Protein AF-D4D9J5-F1 (afdb_monomer_lite)

Foldseek 3Di:
DDDDDDDDDDDDDDDDDDDDDDDDDDDDPDDDDDDPPDVVVVVLADDWDWLVLLLVVLLVLLVLLLVVPVQQQKWKAWAPLSLLVVQFVVSTTDSPVVNHDQPATEMEIADPDQVVSQVSCCVVPVVQWDDDPNWIWGCGPVSYTHTYGYDHCLPAPDHAPLGGRSNPDDSVDGSHRDLLRNLLSLLLLLVPDDPPPPCNAVSLASNVSSLVRVVVVHARADDPRSLVSCVVRVVRSQVNHPDHPVVVCVSCVVVNPDDHD

Organism: Trichophyton verrucosum (strain HKI 0517) (NCBI:txid663202)

pLDDT: mean 81.01, std 22.76, range [27.88, 98.56]

Sequence (261 aa):
MPVSPAPATAHAEKGIKGKTSDFSLPLLFSFLSSLTYQPEKAAKMITTPTFAEMEDTARAVILCLKKCPDLAHTKVAIIGGAAICRYVAERQPTDDPELTEEQDVDFMITIPNAEVAHRRLLQAFDTMFTEYEGCLYYSHPGGKQIKVDFSTNCRLPYMPMAATIVRDVDINCLPYIGPTDLLVLSIRLCGQRNSEYSHIDRDSADAVALAETIVKEGPVVLSPIQRQVIREELAEVVHWGPKDETWWRGVLAAALSSKDK

Secondary structure (DSSP, 8-state):
--------------------------------------HHHHHTT-----HHHHHHHHHHHHHHHHT-TTTTTSEEEEEHHHHHHHH-GGG-----TTT-----EEEEE-SS-HHHHHHHHHHH-TTTEEEETTEEEEE-TTS-EEEEEEEEGGG-SS--TT-EEGGG--TTS--BPPHHHHHHHHHHHHHS--TT-TTHHHHHHHHHHHHHHHHHHS-----HHHHHHHHHHHHHHHHHSSS-HHHHHHHTHHHHHS---

Radius of gyration: 27.82 Å; chains: 1; bounding box: 51×88×59 Å

Structure (mmCIF, N/CA/C/O backbone):
data_AF-D4D9J5-F1
#
_entry.id   AF-D4D9J5-F1
#
loop_
_atom_site.group_PDB
_atom_site.id
_atom_site.type_symbol
_atom_site.label_atom_id
_atom_site.label_alt_id
_atom_site.label_comp_id
_atom_site.label_asym_id
_atom_site.label_entity_id
_atom_site.label_seq_id
_atom_site.pdbx_PDB_ins_code
_atom_site.Cartn_x
_atom_site.Cartn_y
_atom_site.Cartn_z
_atom_site.occupancy
_atom_site.B_iso_or_equiv
_atom_site.auth_seq_id
_atom_site.auth_comp_id
_atom_site.auth_asym_id
_atom_site.auth_atom_id
_atom_site.pdbx_PDB_model_num
ATOM 1 N N . MET A 1 1 ? 29.960 57.341 -32.406 1.00 37.47 1 MET A N 1
ATOM 2 C CA . MET A 1 1 ? 29.765 58.711 -31.875 1.00 37.47 1 MET A CA 1
ATOM 3 C C . MET A 1 1 ? 28.390 59.202 -32.333 1.00 37.47 1 MET A C 1
ATOM 5 O O . MET A 1 1 ? 28.089 58.874 -33.474 1.00 37.47 1 MET A O 1
ATOM 9 N N . PRO A 1 2 ? 27.592 59.973 -31.558 1.00 46.66 2 PRO A N 1
ATOM 10 C CA . PRO A 1 2 ? 27.912 60.583 -30.260 1.00 46.66 2 PRO A CA 1
ATOM 11 C C . PRO A 1 2 ? 26.763 60.598 -29.188 1.00 46.66 2 PRO A C 1
ATOM 13 O O . PRO A 1 2 ? 25.607 60.333 -29.482 1.00 46.66 2 PRO A O 1
ATOM 16 N N . VAL A 1 3 ? 27.188 60.910 -27.951 1.00 36.50 3 VAL A N 1
ATOM 17 C CA . VAL A 1 3 ? 26.579 61.532 -26.734 1.00 36.50 3 VAL A CA 1
ATOM 18 C C . VAL A 1 3 ? 25.205 61.159 -26.121 1.00 36.50 3 VAL A C 1
ATOM 20 O O . VAL A 1 3 ? 24.151 61.278 -26.730 1.00 36.50 3 VAL A O 1
ATOM 23 N N . SER A 1 4 ? 25.291 60.886 -24.808 1.00 37.75 4 SER A N 1
ATOM 24 C CA . SER A 1 4 ? 24.301 61.019 -23.709 1.00 37.75 4 SER A CA 1
ATOM 25 C C . SER A 1 4 ? 23.781 62.472 -23.541 1.00 37.75 4 SER A C 1
ATOM 27 O O . SER A 1 4 ? 24.444 63.369 -24.073 1.00 37.75 4 SER A O 1
ATOM 29 N N . PRO A 1 5 ? 22.686 62.772 -22.789 1.00 45.50 5 PRO A N 1
ATOM 30 C CA . PRO A 1 5 ? 22.746 62.774 -21.309 1.00 45.50 5 PRO A CA 1
ATOM 31 C C . PRO A 1 5 ? 21.427 62.484 -20.526 1.00 45.50 5 PRO A C 1
ATOM 33 O O . PRO A 1 5 ? 20.319 62.590 -21.042 1.00 45.50 5 PRO A O 1
ATOM 36 N N . ALA A 1 6 ? 21.577 62.190 -19.225 1.00 34.81 6 ALA A N 1
ATOM 37 C CA . ALA A 1 6 ? 20.607 62.411 -18.124 1.00 34.81 6 ALA A CA 1
ATOM 38 C C . ALA A 1 6 ? 21.079 63.648 -17.294 1.00 34.81 6 ALA A C 1
ATOM 40 O O . ALA A 1 6 ? 22.125 64.185 -17.672 1.00 34.81 6 ALA A O 1
ATOM 41 N N . PRO A 1 7 ? 20.488 64.100 -16.153 1.00 45.28 7 PRO A N 1
ATOM 42 C CA . PRO A 1 7 ? 19.317 63.643 -15.375 1.00 45.28 7 PRO A CA 1
ATOM 43 C C . PRO A 1 7 ? 18.401 64.809 -14.880 1.00 45.28 7 PRO A C 1
ATOM 45 O O . PRO A 1 7 ? 18.610 65.966 -15.233 1.00 45.28 7 PRO A O 1
ATOM 48 N N . ALA A 1 8 ? 17.422 64.535 -14.003 1.00 33.09 8 ALA A N 1
ATOM 49 C CA . ALA A 1 8 ? 16.762 65.567 -13.188 1.00 33.09 8 ALA A CA 1
ATOM 50 C C . ALA A 1 8 ? 16.477 65.074 -11.754 1.00 33.09 8 ALA A C 1
ATOM 52 O O . ALA A 1 8 ? 15.888 64.013 -11.554 1.00 33.09 8 ALA A O 1
ATOM 53 N N . THR A 1 9 ? 16.885 65.875 -10.767 1.00 32.72 9 THR A N 1
ATOM 54 C CA . THR A 1 9 ? 16.590 65.745 -9.329 1.00 32.72 9 THR A CA 1
ATOM 55 C C . THR A 1 9 ? 16.143 67.089 -8.752 1.00 32.72 9 THR A C 1
ATOM 57 O O . THR A 1 9 ? 16.562 68.130 -9.251 1.00 32.72 9 THR A O 1
ATOM 60 N N . ALA A 1 10 ? 15.442 66.990 -7.613 1.00 33.31 10 ALA A N 1
ATOM 61 C CA . ALA A 1 10 ? 15.150 67.989 -6.573 1.00 33.31 10 ALA A CA 1
ATOM 62 C C . ALA A 1 10 ? 13.800 68.730 -6.664 1.00 33.31 10 ALA A C 1
ATOM 64 O O . ALA A 1 10 ? 13.515 69.415 -7.635 1.00 33.31 10 ALA A O 1
ATOM 65 N N . HIS A 1 11 ? 12.998 68.651 -5.592 1.00 30.25 11 HIS A N 1
ATOM 66 C CA . HIS A 1 11 ? 12.957 69.707 -4.570 1.00 30.25 11 HIS A CA 1
ATOM 67 C C . HIS A 1 11 ? 12.290 69.229 -3.262 1.00 30.25 11 HIS A C 1
ATOM 69 O O . HIS A 1 11 ? 11.423 68.360 -3.256 1.00 30.25 11 HIS A O 1
ATOM 75 N N . ALA A 1 12 ? 12.780 69.791 -2.157 1.00 31.91 12 ALA A N 1
ATOM 76 C CA . ALA A 1 12 ? 12.444 69.547 -0.756 1.00 31.91 12 ALA A CA 1
ATOM 77 C C . ALA A 1 12 ? 11.475 70.615 -0.209 1.00 31.91 12 ALA A C 1
ATOM 79 O O . ALA A 1 12 ? 11.405 71.684 -0.800 1.00 31.91 12 ALA A O 1
ATOM 80 N N . GLU A 1 13 ? 10.844 70.391 0.956 1.00 30.31 13 GLU A N 1
ATOM 81 C CA . GLU A 1 13 ? 11.063 71.222 2.163 1.00 30.31 13 GLU A CA 1
ATOM 82 C C . GLU A 1 13 ? 10.281 70.765 3.415 1.00 30.31 13 GLU A C 1
ATOM 84 O O . GLU A 1 13 ? 9.308 70.021 3.356 1.00 30.31 13 GLU A O 1
ATOM 89 N N . LYS A 1 14 ? 10.818 71.188 4.566 1.00 33.34 14 LYS A N 1
ATOM 90 C CA . LYS A 1 14 ? 10.562 70.792 5.962 1.00 33.34 14 LYS A CA 1
ATOM 91 C C . LYS A 1 14 ? 9.424 71.581 6.633 1.00 33.34 14 LYS A C 1
ATOM 93 O O . LYS A 1 14 ? 9.192 72.734 6.295 1.00 33.34 14 LYS A O 1
ATOM 98 N N . GLY A 1 15 ? 8.905 71.054 7.753 1.00 27.88 15 GLY A N 1
ATOM 99 C CA . GLY A 1 15 ? 8.319 71.878 8.825 1.00 27.88 15 GLY A CA 1
ATOM 100 C C . GLY A 1 15 ? 7.703 71.089 9.991 1.00 27.88 15 GLY A C 1
ATOM 101 O O . GLY A 1 15 ? 6.647 70.495 9.838 1.00 27.88 15 GLY A O 1
ATOM 102 N N . ILE A 1 16 ? 8.346 71.112 11.167 1.00 35.72 16 ILE A N 1
ATOM 103 C CA . ILE A 1 16 ? 7.886 70.531 12.450 1.00 35.72 16 ILE A CA 1
ATOM 104 C C . ILE A 1 16 ? 7.406 71.654 13.389 1.00 35.72 16 ILE A C 1
ATOM 106 O O . ILE A 1 16 ? 8.100 72.664 13.492 1.00 35.72 16 ILE A O 1
ATOM 110 N N . LYS A 1 17 ? 6.291 71.434 14.114 1.00 30.80 17 LYS A N 1
ATOM 111 C CA . LYS A 1 17 ? 5.843 71.983 15.436 1.00 30.80 17 LYS A CA 1
ATOM 112 C C . LYS A 1 17 ? 4.381 71.504 15.629 1.00 30.80 17 LYS A C 1
ATOM 114 O O . LYS A 1 17 ? 3.647 71.556 14.660 1.00 30.80 17 LYS A O 1
ATOM 119 N N . GLY A 1 18 ? 3.809 71.045 16.745 1.00 29.55 18 GLY A N 1
ATOM 120 C CA . GLY A 1 18 ? 4.165 70.831 18.148 1.00 29.55 18 GLY A CA 1
ATOM 121 C C . GLY A 1 18 ? 2.853 70.757 18.980 1.00 29.55 18 GLY A C 1
ATOM 122 O O . GLY A 1 18 ? 2.002 71.613 18.800 1.00 29.55 18 GLY A O 1
ATOM 123 N N . LYS A 1 19 ? 2.749 69.772 19.896 1.00 30.20 19 LYS A N 1
ATOM 124 C CA . LYS A 1 19 ? 1.921 69.670 21.137 1.00 30.20 19 LYS A CA 1
ATOM 125 C C . LYS A 1 19 ? 0.364 69.573 21.140 1.00 30.20 19 LYS A C 1
ATOM 127 O O . LYS A 1 19 ? -0.341 70.538 20.896 1.00 30.20 19 LYS A O 1
ATOM 132 N N . THR A 1 20 ? -0.083 68.406 21.646 1.00 33.59 20 THR A N 1
ATOM 133 C CA . THR A 1 20 ? -1.101 68.093 22.695 1.00 33.59 20 THR A CA 1
ATOM 134 C C . THR A 1 20 ? -2.545 68.615 22.611 1.00 33.59 20 THR A C 1
ATOM 136 O O . THR A 1 20 ? -2.784 69.798 22.831 1.00 33.59 20 THR A O 1
ATOM 139 N N . SER A 1 21 ? -3.521 67.699 22.530 1.00 29.70 21 SER A N 1
ATOM 140 C CA . SER A 1 21 ? -4.601 67.511 23.532 1.00 29.70 21 SER A CA 1
ATOM 141 C C . SER A 1 21 ? -5.539 66.347 23.163 1.00 29.70 21 SER A C 1
ATOM 143 O O . SER A 1 21 ? -5.639 65.951 22.006 1.00 29.70 21 SER A O 1
ATOM 145 N N . ASP A 1 22 ? -6.131 65.793 24.218 1.00 30.34 22 ASP A N 1
ATOM 146 C CA . ASP A 1 22 ? -7.071 64.680 24.380 1.00 30.34 22 ASP A CA 1
ATOM 147 C C . ASP A 1 22 ? -8.007 64.294 23.225 1.00 30.34 22 ASP A C 1
ATOM 149 O O . ASP A 1 22 ? -8.749 65.123 22.711 1.00 30.34 22 ASP A O 1
ATOM 153 N N . PHE A 1 23 ? -8.122 62.980 22.992 1.00 32.47 23 PHE A N 1
ATOM 154 C CA . PHE A 1 23 ? -9.406 62.336 22.699 1.00 32.47 23 PHE A CA 1
ATOM 155 C C . PHE A 1 23 ? -9.470 60.959 23.379 1.00 32.47 23 PHE A C 1
ATOM 157 O O . PHE A 1 23 ? -8.665 60.067 23.122 1.00 32.47 23 PHE A O 1
ATOM 164 N N . SER A 1 24 ? -10.435 60.834 24.286 1.00 30.31 24 SER A N 1
ATOM 165 C CA . SER A 1 24 ? -10.844 59.616 24.985 1.00 30.31 24 SER A CA 1
ATOM 166 C C . SER A 1 24 ? -11.938 58.892 24.193 1.00 30.31 24 SER A C 1
ATOM 168 O O . SER A 1 24 ? -12.731 59.572 23.541 1.00 30.31 24 SER A O 1
ATOM 170 N N . LEU A 1 25 ? -11.969 57.551 24.305 1.00 30.70 25 LEU A N 1
ATOM 171 C CA . LEU A 1 25 ? -13.097 56.584 24.241 1.00 30.70 25 LEU A CA 1
ATOM 172 C C . LEU A 1 25 ? -12.650 55.257 23.563 1.00 30.70 25 LEU A C 1
ATOM 174 O O . LEU A 1 25 ? -11.813 55.291 22.667 1.00 30.70 25 LEU A O 1
ATOM 178 N N . PRO A 1 26 ? -13.247 54.087 23.877 1.00 38.00 26 PRO A N 1
ATOM 179 C CA . PRO A 1 26 ? -13.243 53.391 25.165 1.00 38.00 26 PRO A CA 1
ATOM 180 C C . PRO A 1 26 ? -12.829 51.899 25.027 1.00 38.00 26 PRO A C 1
ATOM 182 O O . PRO A 1 26 ? -12.624 51.370 23.938 1.00 38.00 26 PRO A O 1
ATOM 185 N N . LEU A 1 27 ? -12.728 51.219 26.174 1.00 38.09 27 LEU A N 1
ATOM 186 C CA . LEU A 1 27 ? -12.490 49.781 26.334 1.00 38.09 27 LEU A CA 1
ATOM 187 C C . LEU A 1 27 ? -13.337 48.878 25.414 1.00 38.09 27 LEU A C 1
ATOM 189 O O . LEU A 1 27 ? -14.563 48.898 25.473 1.00 38.09 27 LEU A O 1
ATOM 193 N N . LEU A 1 28 ? -12.657 47.961 24.723 1.00 32.75 28 LEU A N 1
ATOM 194 C CA . LEU A 1 28 ? -13.175 46.659 24.289 1.00 32.75 28 LEU A CA 1
ATOM 195 C C . LEU A 1 28 ? -12.076 45.609 24.528 1.00 32.75 28 LEU A C 1
ATOM 197 O O . LEU A 1 28 ? -11.459 45.080 23.613 1.00 32.75 28 LEU A O 1
ATOM 201 N N . PHE A 1 29 ? -11.785 45.358 25.806 1.00 34.25 29 PHE A N 1
ATOM 202 C CA . PHE A 1 29 ? -11.001 44.208 26.257 1.00 34.25 29 PHE A CA 1
ATOM 203 C C . PHE A 1 29 ? -11.977 43.213 26.884 1.00 34.25 29 PHE A C 1
ATOM 205 O O . PHE A 1 29 ? -12.351 43.358 28.043 1.00 34.25 29 PHE A O 1
ATOM 212 N N . SER A 1 30 ? -12.442 42.239 26.104 1.00 36.75 30 SER A N 1
ATOM 213 C CA . SER A 1 30 ? -13.097 41.030 26.612 1.00 36.75 30 SER A CA 1
ATOM 214 C C . SER A 1 30 ? -13.245 40.019 25.476 1.00 36.75 30 SER A C 1
ATOM 216 O O . SER A 1 30 ? -13.755 40.375 24.421 1.00 36.75 30 SER A O 1
ATOM 218 N N . PHE A 1 31 ? -12.863 38.767 25.746 1.00 32.91 31 PHE A N 1
ATOM 219 C CA . PHE A 1 31 ? -12.901 37.572 24.880 1.00 32.91 31 PHE A CA 1
ATOM 220 C C . PHE A 1 31 ? -11.709 37.310 23.950 1.00 32.91 31 PHE A C 1
ATOM 222 O O . PHE A 1 31 ? -11.864 37.100 22.756 1.00 32.91 31 PHE A O 1
ATOM 229 N N . LEU A 1 32 ? -10.524 37.159 24.542 1.00 35.53 32 LEU A N 1
ATOM 230 C CA . LEU A 1 32 ? -9.560 36.146 24.094 1.00 35.53 32 LEU A CA 1
ATOM 231 C C . LEU A 1 32 ? -9.015 35.422 25.332 1.00 35.53 32 LEU A C 1
ATOM 233 O O . LEU A 1 32 ? -7.916 35.691 25.806 1.00 35.53 32 LEU A O 1
ATOM 237 N N . SER A 1 33 ? -9.814 34.520 25.901 1.00 39.19 33 SER A N 1
ATOM 238 C CA . SER A 1 33 ? -9.296 33.463 26.767 1.00 39.19 33 SER A CA 1
ATOM 239 C C . SER A 1 33 ? -9.826 32.119 26.272 1.00 39.19 33 SER A C 1
ATOM 241 O O . SER A 1 33 ? -10.978 32.009 25.863 1.00 39.19 33 SER A O 1
ATOM 243 N N . SER A 1 34 ? -8.949 31.116 26.311 1.00 40.84 34 SER A N 1
ATOM 244 C CA . SER A 1 34 ? -9.156 29.721 25.902 1.00 40.84 34 SER A CA 1
ATOM 245 C C . SER A 1 34 ? -8.958 29.377 24.416 1.00 40.84 34 SER A C 1
ATOM 247 O O . SER A 1 34 ? -9.812 28.767 23.783 1.00 40.84 34 SER A O 1
ATOM 249 N N . LEU A 1 35 ? -7.749 29.613 23.912 1.00 42.94 35 LEU A N 1
ATOM 250 C CA . LEU A 1 35 ? -7.027 28.582 23.157 1.00 42.94 35 LEU A CA 1
ATOM 251 C C . LEU A 1 35 ? -5.575 28.617 23.630 1.00 42.94 35 LEU A C 1
ATOM 253 O O . LEU A 1 35 ? -4.694 29.204 23.009 1.00 42.94 35 LEU A O 1
ATOM 257 N N . THR A 1 36 ? -5.326 28.035 24.802 1.00 42.50 36 THR A N 1
ATOM 258 C CA . THR A 1 36 ? -3.964 27.647 25.162 1.00 42.50 36 THR A CA 1
ATOM 259 C C . THR A 1 36 ? -3.552 26.552 24.190 1.00 42.50 36 THR A C 1
ATOM 261 O O . THR A 1 36 ? -3.929 25.393 24.362 1.00 42.50 36 THR A O 1
ATOM 264 N N . TYR A 1 37 ? -2.817 26.937 23.150 1.00 46.62 37 TYR A N 1
ATOM 265 C CA . TYR A 1 37 ? -1.985 26.028 22.377 1.00 46.62 37 TYR A CA 1
ATOM 266 C C . TYR A 1 37 ? -1.138 25.230 23.376 1.00 46.62 37 TYR A C 1
ATOM 268 O O . TYR A 1 37 ? -0.321 25.805 24.096 1.00 46.62 37 TYR A O 1
ATOM 276 N N . GLN A 1 38 ? -1.426 23.933 23.510 1.00 36.84 38 GLN A N 1
ATOM 277 C CA . GLN A 1 38 ? -0.688 23.030 24.388 1.00 36.84 38 GLN A CA 1
ATOM 278 C C . GLN A 1 38 ? 0.358 22.292 23.548 1.00 36.84 38 GLN A C 1
ATOM 280 O O . GLN A 1 38 ? 0.022 21.273 22.936 1.00 36.84 38 GLN A O 1
ATOM 285 N N . PRO A 1 39 ? 1.617 22.766 23.512 1.00 40.72 39 PRO A N 1
ATOM 286 C CA . PRO A 1 39 ? 2.669 22.147 22.710 1.00 40.72 39 PRO A CA 1
ATOM 287 C C . PRO A 1 39 ? 2.927 20.688 23.106 1.00 40.72 39 PRO A C 1
ATOM 289 O O . PRO A 1 39 ? 3.377 19.910 22.281 1.00 40.72 39 PRO A O 1
ATOM 292 N N . GLU A 1 40 ? 2.573 20.273 24.325 1.00 42.44 40 GLU A N 1
ATOM 293 C CA . GLU A 1 40 ? 2.772 18.900 24.808 1.00 42.44 40 GLU A CA 1
ATOM 294 C C . GLU A 1 40 ? 1.785 17.879 24.215 1.00 42.44 40 GLU A C 1
ATOM 296 O O . GLU A 1 40 ? 2.129 16.708 24.061 1.00 42.44 40 GLU A O 1
ATOM 301 N N . LYS A 1 41 ? 0.572 18.306 23.824 1.00 37.69 41 LYS A N 1
ATOM 302 C CA . LYS A 1 41 ? -0.365 17.449 23.074 1.00 37.69 41 LYS A CA 1
ATOM 303 C C . LYS A 1 41 ? 0.023 17.345 21.600 1.00 37.69 41 LYS A C 1
ATOM 305 O O . LYS A 1 41 ? -0.114 16.273 21.027 1.00 37.69 41 LYS A O 1
ATOM 310 N N . ALA A 1 42 ? 0.554 18.424 21.023 1.00 38.28 42 ALA A N 1
ATOM 311 C CA . ALA A 1 42 ? 1.078 18.438 19.657 1.00 38.28 42 ALA A CA 1
ATOM 312 C C . ALA A 1 42 ? 2.403 17.658 19.531 1.00 38.28 42 ALA A C 1
ATOM 314 O O . ALA A 1 42 ? 2.605 16.938 18.562 1.00 38.28 42 ALA A O 1
ATOM 315 N N . ALA A 1 43 ? 3.272 17.708 20.546 1.00 40.72 43 ALA A N 1
ATOM 316 C CA . ALA A 1 43 ? 4.538 16.968 20.579 1.00 40.72 43 ALA A CA 1
ATOM 317 C C . ALA A 1 43 ? 4.355 15.444 20.691 1.00 40.72 43 ALA A C 1
ATOM 319 O O . ALA A 1 43 ? 5.255 14.690 20.335 1.00 40.72 43 ALA A O 1
ATOM 320 N N . LYS A 1 44 ? 3.183 14.974 21.136 1.00 43.91 44 LYS A N 1
ATOM 321 C CA . LYS A 1 44 ? 2.821 13.549 21.110 1.00 43.91 44 LYS A CA 1
ATOM 322 C C . LYS A 1 44 ? 2.397 13.044 19.723 1.00 43.91 44 LYS A C 1
ATOM 324 O O . LYS A 1 44 ? 2.166 11.848 19.584 1.00 43.91 44 LYS A O 1
ATOM 329 N N . MET A 1 45 ? 2.279 13.929 18.728 1.00 50.38 45 MET A N 1
ATOM 330 C CA . MET A 1 45 ? 1.779 13.605 17.384 1.00 50.38 45 MET A CA 1
ATOM 331 C C . MET A 1 45 ? 2.873 13.424 16.323 1.00 50.38 45 MET A C 1
ATOM 333 O O . MET A 1 45 ? 2.549 13.084 15.194 1.00 50.38 45 MET A O 1
ATOM 337 N N . ILE A 1 46 ? 4.153 13.638 16.648 1.00 56.44 46 ILE A N 1
ATOM 338 C CA . ILE A 1 46 ? 5.232 13.718 15.645 1.00 56.44 46 ILE A CA 1
ATOM 339 C C . ILE A 1 46 ? 6.374 12.775 16.024 1.00 56.44 46 ILE A C 1
ATOM 341 O O . ILE A 1 46 ? 7.499 13.184 16.288 1.00 56.44 46 ILE A O 1
ATOM 345 N N . THR A 1 47 ? 6.074 11.487 16.111 1.00 70.50 47 THR A N 1
ATOM 346 C CA . THR A 1 47 ? 7.117 10.472 15.957 1.00 70.50 47 THR A CA 1
ATOM 347 C C . THR A 1 47 ? 6.653 9.524 14.875 1.00 70.50 47 THR A C 1
ATOM 349 O O . THR A 1 47 ? 5.705 8.767 15.087 1.00 70.50 47 THR A O 1
ATOM 352 N N . THR A 1 48 ? 7.332 9.597 13.743 1.00 85.19 48 THR A N 1
ATOM 353 C CA . THR A 1 48 ? 7.405 8.615 12.664 1.00 85.19 48 THR A CA 1
ATOM 354 C C . THR A 1 48 ? 7.189 7.189 13.185 1.00 85.19 48 THR A C 1
ATOM 356 O O . THR A 1 48 ? 7.958 6.722 14.042 1.00 85.19 48 THR A O 1
ATOM 359 N N . PRO A 1 49 ? 6.117 6.481 12.792 1.00 90.94 49 PRO A N 1
ATOM 360 C CA . PRO A 1 49 ? 5.976 5.074 13.137 1.00 90.94 49 PRO A CA 1
ATOM 361 C C . PRO A 1 49 ? 7.068 4.244 12.460 1.00 90.94 49 PRO A C 1
ATOM 363 O O . PRO A 1 49 ? 7.385 4.418 11.294 1.00 90.94 49 PRO A O 1
ATOM 366 N N . THR A 1 50 ? 7.642 3.296 13.189 1.00 92.81 50 THR A N 1
ATOM 367 C CA . THR A 1 50 ? 8.514 2.282 12.590 1.00 92.81 50 THR A CA 1
ATOM 368 C C . THR A 1 50 ? 7.691 1.341 11.716 1.00 92.81 50 THR A C 1
ATOM 370 O O . THR A 1 50 ? 6.492 1.163 11.938 1.00 92.81 50 THR A O 1
ATOM 373 N N . PHE A 1 51 ? 8.340 0.650 10.775 1.00 93.94 51 PHE A N 1
ATOM 374 C CA . PHE A 1 51 ? 7.645 -0.333 9.944 1.00 93.94 51 PHE A CA 1
ATOM 375 C C . PHE A 1 51 ? 6.958 -1.423 10.786 1.00 93.94 51 PHE A C 1
ATOM 377 O O . PHE A 1 51 ? 5.824 -1.794 10.503 1.00 93.94 51 PHE A O 1
ATOM 384 N N . ALA A 1 52 ? 7.581 -1.864 11.883 1.00 95.31 52 ALA A N 1
ATOM 385 C CA . ALA A 1 52 ? 6.973 -2.824 12.805 1.00 95.31 52 ALA A CA 1
ATOM 386 C C . ALA A 1 52 ? 5.679 -2.291 13.452 1.00 95.31 52 ALA A C 1
ATOM 388 O O . ALA A 1 52 ? 4.693 -3.016 13.539 1.00 95.31 52 ALA A O 1
ATOM 389 N N . GLU A 1 53 ? 5.644 -1.015 13.851 1.00 95.94 53 GLU A N 1
ATOM 390 C CA . GLU A 1 53 ? 4.429 -0.385 14.391 1.00 95.94 53 GLU A CA 1
ATOM 391 C C . GLU A 1 53 ? 3.338 -0.227 13.319 1.00 95.94 53 GLU A C 1
ATOM 393 O O . GLU A 1 53 ? 2.148 -0.332 13.627 1.00 95.94 53 GLU A O 1
ATOM 398 N N . MET A 1 54 ? 3.720 -0.025 12.053 1.00 96.00 54 MET A N 1
ATOM 399 C CA . MET A 1 54 ? 2.785 -0.051 10.924 1.00 96.00 54 MET A CA 1
ATOM 400 C C . MET A 1 54 ? 2.223 -1.465 10.701 1.00 96.00 54 MET A C 1
ATOM 402 O O . MET A 1 54 ? 1.013 -1.610 10.528 1.00 96.00 54 MET A O 1
ATOM 406 N N . GLU A 1 55 ? 3.051 -2.517 10.758 1.00 96.94 55 GLU A N 1
ATOM 407 C CA . GLU A 1 55 ? 2.589 -3.913 10.651 1.00 96.94 55 GLU A CA 1
ATOM 408 C C . GLU A 1 55 ? 1.643 -4.290 11.801 1.00 96.94 55 GLU A C 1
ATOM 410 O O . GLU A 1 55 ? 0.600 -4.912 11.578 1.00 96.94 55 GLU A O 1
ATOM 415 N N . ASP A 1 56 ? 1.970 -3.892 13.032 1.00 97.56 56 ASP A N 1
ATOM 416 C CA . ASP A 1 56 ? 1.132 -4.130 14.209 1.00 97.56 56 ASP A CA 1
ATOM 417 C C . ASP A 1 56 ? -0.188 -3.356 14.140 1.00 97.56 56 ASP A C 1
ATOM 419 O O . ASP A 1 56 ? -1.252 -3.904 14.450 1.00 97.56 56 ASP A O 1
ATOM 423 N N . THR A 1 57 ? -0.155 -2.120 13.643 1.00 97.88 57 THR A N 1
ATOM 424 C CA . THR A 1 57 ? -1.364 -1.343 13.344 1.00 97.88 57 THR A CA 1
ATOM 425 C C . THR A 1 57 ? -2.210 -2.042 12.288 1.00 97.88 57 THR A C 1
ATOM 427 O O . THR A 1 57 ? -3.412 -2.234 12.486 1.00 97.88 57 THR A O 1
ATOM 430 N N . ALA A 1 58 ? -1.597 -2.508 11.197 1.00 98.31 58 ALA A N 1
ATOM 431 C CA . ALA A 1 58 ? -2.317 -3.187 10.131 1.00 98.31 58 ALA A CA 1
ATOM 432 C C . ALA A 1 58 ? -3.019 -4.459 10.637 1.00 98.31 58 ALA A C 1
ATOM 434 O O . ALA A 1 58 ? -4.189 -4.726 10.338 1.00 98.31 58 ALA A O 1
ATOM 435 N N . ARG A 1 59 ? -2.312 -5.213 11.483 1.00 98.56 59 ARG A N 1
ATOM 436 C CA . ARG A 1 59 ? -2.817 -6.389 12.193 1.00 98.56 59 ARG A CA 1
ATOM 437 C C . ARG A 1 59 ? -4.023 -6.044 13.068 1.00 98.56 59 ARG A C 1
ATOM 439 O O . ARG A 1 59 ? -5.050 -6.725 12.997 1.00 98.56 59 ARG A O 1
ATOM 446 N N . ALA A 1 60 ? -3.918 -4.991 13.876 1.00 98.31 60 ALA A N 1
ATOM 447 C CA . ALA A 1 60 ? -4.990 -4.548 14.760 1.00 98.31 60 ALA A CA 1
ATOM 448 C C . ALA A 1 60 ? -6.241 -4.122 13.976 1.00 98.31 60 ALA A C 1
ATOM 450 O O . ALA A 1 60 ? -7.349 -4.547 14.314 1.00 98.31 60 ALA A O 1
ATOM 451 N N . VAL A 1 61 ? -6.067 -3.363 12.891 1.00 98.31 61 VAL A N 1
ATOM 452 C CA . VAL A 1 61 ? -7.162 -2.937 12.008 1.00 98.31 61 VAL A CA 1
ATOM 453 C C . VAL A 1 61 ? -7.878 -4.145 11.409 1.00 98.31 61 VAL A C 1
ATOM 455 O O . VAL A 1 61 ? -9.097 -4.251 11.537 1.00 98.31 61 VAL A O 1
ATOM 458 N N . ILE A 1 62 ? -7.152 -5.111 10.835 1.00 98.50 62 ILE A N 1
ATOM 459 C CA . ILE A 1 62 ? -7.761 -6.323 10.260 1.00 98.50 62 ILE A CA 1
ATOM 460 C C . ILE A 1 62 ? -8.532 -7.116 11.325 1.00 98.50 62 ILE A C 1
ATOM 462 O O . ILE A 1 62 ? -9.646 -7.574 11.066 1.00 98.50 62 ILE A O 1
ATOM 466 N N . LEU A 1 63 ? -7.989 -7.260 12.538 1.00 98.19 63 LEU A N 1
ATOM 467 C CA . LEU A 1 63 ? -8.690 -7.922 13.645 1.00 98.19 63 LEU A CA 1
ATOM 468 C C . LEU A 1 63 ? -9.978 -7.193 14.054 1.00 98.19 63 LEU A C 1
ATOM 470 O O . LEU A 1 63 ? -10.954 -7.849 14.423 1.00 98.19 63 LEU A O 1
ATOM 474 N N . CYS A 1 64 ? -9.999 -5.863 13.981 1.00 98.12 64 CYS A N 1
ATOM 475 C CA . CYS A 1 64 ? -11.198 -5.064 14.227 1.00 98.12 64 CYS A CA 1
ATOM 476 C C . CYS A 1 64 ? -12.224 -5.239 13.101 1.00 98.12 64 CYS A C 1
ATOM 478 O O . CYS A 1 64 ? -13.382 -5.547 13.378 1.00 98.12 64 CYS A O 1
ATOM 480 N N . LEU A 1 65 ? -11.795 -5.174 11.836 1.00 97.62 65 LEU A N 1
ATOM 481 C CA . LEU A 1 65 ? -12.658 -5.422 10.675 1.00 97.62 65 LEU A CA 1
ATOM 482 C C . LEU A 1 65 ? -13.300 -6.817 10.726 1.00 97.62 65 LEU A C 1
ATOM 484 O O . LEU A 1 65 ? -14.490 -6.958 10.448 1.00 97.62 65 LEU A O 1
ATOM 488 N N . LYS A 1 66 ? -12.557 -7.847 11.158 1.00 97.31 66 LYS A N 1
ATOM 489 C CA . LYS A 1 66 ? -13.080 -9.213 11.364 1.00 97.31 66 LYS A CA 1
ATOM 490 C C . LYS A 1 66 ? -14.234 -9.290 12.360 1.00 97.31 66 LYS A C 1
ATOM 492 O O . LYS A 1 66 ? -15.075 -10.180 12.250 1.00 97.31 66 LYS A O 1
ATOM 497 N N . LYS A 1 67 ? -14.263 -8.390 13.344 1.00 97.19 67 LYS A N 1
ATOM 498 C CA . LYS A 1 67 ? -15.307 -8.318 14.374 1.00 97.19 67 LYS A CA 1
ATOM 499 C C . LYS A 1 67 ? -16.534 -7.521 13.920 1.00 97.19 67 LYS A C 1
ATOM 501 O O . LYS A 1 67 ? -17.536 -7.542 14.628 1.00 97.19 67 LYS A O 1
ATOM 506 N N . CYS A 1 68 ? -16.487 -6.858 12.763 1.00 96.44 68 CYS A N 1
ATOM 507 C CA . CYS A 1 68 ? -17.620 -6.162 12.156 1.00 96.44 68 CYS A CA 1
ATOM 508 C C . CYS A 1 68 ? -18.347 -7.106 11.177 1.00 96.44 68 CYS A C 1
ATOM 510 O O . CYS A 1 68 ? -17.837 -7.348 10.079 1.00 96.44 68 CYS A O 1
ATOM 512 N N . PRO A 1 69 ? -19.535 -7.652 11.515 1.00 94.00 69 PRO A N 1
ATOM 513 C CA . PRO A 1 69 ? -20.185 -8.679 10.693 1.00 94.00 69 PRO A CA 1
ATOM 514 C C . PRO A 1 69 ? -20.512 -8.223 9.265 1.00 94.00 69 PRO A C 1
ATOM 516 O O . PRO A 1 69 ? -20.435 -9.012 8.329 1.00 94.00 69 PRO A O 1
ATOM 519 N N . ASP A 1 70 ? -20.834 -6.942 9.091 1.00 94.38 70 ASP A N 1
ATOM 520 C CA . ASP A 1 70 ? -21.120 -6.303 7.803 1.00 94.38 70 ASP A CA 1
ATOM 521 C C . ASP A 1 70 ? -19.879 -6.119 6.915 1.00 94.38 70 ASP A C 1
ATOM 523 O O . ASP A 1 70 ? -20.014 -5.956 5.704 1.00 94.38 70 ASP A O 1
ATOM 527 N N . LEU A 1 71 ? -18.674 -6.200 7.488 1.00 95.56 71 LEU A N 1
ATOM 528 C CA . LEU A 1 71 ? -17.404 -6.082 6.763 1.00 95.56 71 LEU A CA 1
ATOM 529 C C . LEU A 1 71 ? -16.690 -7.428 6.585 1.00 95.56 71 LEU A C 1
ATOM 531 O O . LEU A 1 71 ? -15.761 -7.524 5.786 1.00 95.56 71 LEU A O 1
ATOM 535 N N . ALA A 1 72 ? -17.143 -8.481 7.271 1.00 92.50 72 ALA A N 1
ATOM 536 C CA . ALA A 1 72 ? -16.475 -9.781 7.330 1.00 92.50 72 ALA A CA 1
ATOM 537 C C . ALA A 1 72 ? -16.230 -10.433 5.955 1.00 92.50 72 ALA A C 1
ATOM 539 O O . ALA A 1 72 ? -15.260 -11.173 5.788 1.00 92.50 72 ALA A O 1
ATOM 540 N N . HIS A 1 73 ? -17.100 -10.159 4.978 1.00 95.50 73 HIS A N 1
ATOM 541 C CA . HIS A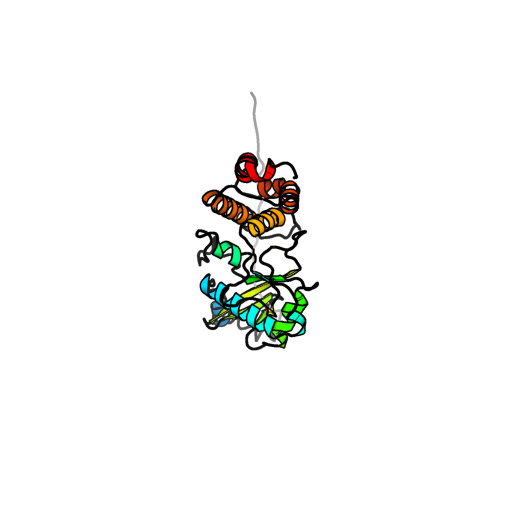 1 73 ? -17.022 -10.705 3.620 1.00 95.50 73 HIS A CA 1
ATOM 542 C C . HIS A 1 73 ? -16.337 -9.782 2.607 1.00 95.50 73 HIS A C 1
ATOM 544 O O . HIS A 1 73 ? -16.151 -10.183 1.457 1.00 95.50 73 HIS A O 1
ATOM 550 N N . THR A 1 74 ? -15.958 -8.565 3.003 1.00 95.75 74 THR A N 1
ATOM 551 C CA . THR A 1 74 ? -15.201 -7.689 2.110 1.00 95.75 74 THR A CA 1
ATOM 552 C C . THR A 1 74 ? -13.780 -8.209 1.960 1.00 95.75 74 THR A C 1
ATOM 554 O O . THR A 1 74 ? -13.242 -8.808 2.890 1.00 95.75 74 THR A O 1
ATOM 557 N N . LYS A 1 75 ? -13.159 -8.006 0.799 1.00 97.69 75 LYS A N 1
ATOM 558 C CA . LYS A 1 75 ? -11.735 -8.286 0.631 1.00 97.69 75 LYS A CA 1
ATOM 559 C C . LYS A 1 75 ? -10.908 -7.094 1.075 1.00 97.69 75 LYS A C 1
ATOM 561 O O . LYS A 1 75 ? -11.322 -5.954 0.874 1.00 97.69 75 LYS A O 1
ATOM 566 N N . VAL A 1 76 ? -9.742 -7.385 1.633 1.00 98.12 76 VAL A N 1
ATOM 567 C CA . VAL A 1 76 ? -8.758 -6.414 2.091 1.00 98.12 76 VAL A CA 1
ATOM 568 C C . VAL A 1 76 ? -7.371 -6.772 1.559 1.00 98.12 76 VAL A C 1
ATOM 570 O O . VAL A 1 76 ? -7.035 -7.953 1.441 1.00 98.12 76 VAL A O 1
ATOM 573 N N . ALA A 1 77 ? -6.576 -5.757 1.242 1.00 98.19 77 ALA A N 1
ATOM 574 C CA . ALA A 1 77 ? -5.133 -5.870 1.059 1.00 98.19 77 ALA A CA 1
ATOM 575 C C . ALA A 1 77 ? -4.445 -4.629 1.638 1.00 98.19 77 ALA A C 1
ATOM 577 O O . ALA A 1 77 ? -5.016 -3.543 1.574 1.00 98.19 77 ALA A O 1
ATOM 578 N N . ILE A 1 78 ? -3.239 -4.782 2.179 1.00 98.19 78 ILE A N 1
ATOM 579 C CA . ILE A 1 78 ? -2.402 -3.651 2.605 1.00 98.19 78 ILE A CA 1
ATOM 580 C C . ILE A 1 78 ? -1.700 -3.101 1.365 1.00 98.19 78 ILE A C 1
ATOM 582 O O . ILE A 1 78 ? -1.099 -3.877 0.617 1.00 98.19 78 ILE A O 1
ATOM 586 N N . ILE A 1 79 ? -1.802 -1.794 1.137 1.00 95.69 79 ILE A N 1
ATOM 587 C CA . ILE A 1 79 ? -1.226 -1.077 -0.010 1.00 95.69 79 ILE A CA 1
ATOM 588 C C . ILE A 1 79 ? -0.359 0.098 0.480 1.00 95.69 79 ILE A C 1
ATOM 590 O O . ILE A 1 79 ? -0.035 0.170 1.665 1.00 95.69 79 ILE A O 1
ATOM 594 N N . GLY A 1 80 ? 0.048 0.979 -0.439 1.00 91.50 80 GLY A N 1
ATOM 595 C CA . GLY A 1 80 ? 0.650 2.273 -0.108 1.00 91.50 80 GLY A CA 1
ATOM 596 C C . GLY A 1 80 ? 1.967 2.174 0.656 1.00 91.50 80 GLY A C 1
ATOM 597 O O . GLY A 1 80 ? 2.746 1.238 0.442 1.00 91.50 80 GLY A O 1
ATOM 598 N N . GLY A 1 81 ? 2.226 3.138 1.542 1.00 90.19 81 GLY A N 1
ATOM 599 C CA . GLY A 1 81 ? 3.527 3.308 2.199 1.00 90.19 81 GLY A CA 1
ATOM 600 C C . GLY A 1 81 ? 3.996 2.068 2.966 1.00 90.19 81 GLY A C 1
ATOM 601 O O . GLY A 1 81 ? 5.143 1.641 2.818 1.00 90.19 81 GLY A O 1
ATOM 602 N N . ALA A 1 82 ? 3.097 1.420 3.713 1.00 94.38 82 ALA A N 1
ATOM 603 C CA . ALA A 1 82 ? 3.399 0.177 4.424 1.00 94.38 82 ALA A CA 1
ATOM 604 C C . ALA A 1 82 ? 3.836 -0.950 3.469 1.00 94.38 82 ALA A C 1
ATOM 606 O O . ALA A 1 82 ? 4.770 -1.698 3.763 1.00 94.38 82 ALA A O 1
ATOM 607 N N . ALA A 1 83 ? 3.179 -1.079 2.313 1.00 95.88 83 ALA A N 1
ATOM 608 C CA . ALA A 1 83 ? 3.549 -2.078 1.316 1.00 95.88 83 ALA A CA 1
ATOM 609 C C . ALA A 1 83 ? 4.884 -1.737 0.630 1.00 95.88 83 ALA A C 1
ATOM 611 O O . ALA A 1 83 ? 5.683 -2.638 0.383 1.00 95.88 83 ALA A O 1
ATOM 612 N N . ILE A 1 84 ? 5.179 -0.455 0.395 1.00 94.56 84 ILE A N 1
ATOM 613 C CA . ILE A 1 84 ? 6.491 -0.016 -0.107 1.00 94.56 84 ILE A CA 1
ATOM 614 C C . ILE A 1 84 ? 7.600 -0.404 0.876 1.00 94.56 84 ILE A C 1
ATOM 616 O O . ILE A 1 84 ? 8.553 -1.075 0.480 1.00 94.56 84 ILE A O 1
ATOM 620 N N . CYS A 1 85 ? 7.444 -0.077 2.163 1.00 94.38 85 CYS A N 1
ATOM 621 C CA . CYS A 1 85 ? 8.411 -0.421 3.212 1.00 94.38 85 CYS A CA 1
ATOM 622 C C . CYS A 1 85 ? 8.660 -1.935 3.297 1.00 94.38 85 CYS A C 1
ATOM 624 O O . CYS A 1 85 ? 9.773 -2.378 3.575 1.00 94.38 85 CYS A O 1
ATOM 626 N N . ARG A 1 86 ? 7.631 -2.749 3.035 1.00 95.44 86 ARG A N 1
ATOM 627 C CA . ARG A 1 86 ? 7.727 -4.213 3.083 1.00 95.44 86 ARG A CA 1
ATOM 628 C C . ARG A 1 86 ? 8.675 -4.792 2.029 1.00 95.44 86 ARG A C 1
ATOM 630 O O . ARG A 1 86 ? 9.248 -5.859 2.277 1.00 95.44 86 ARG A O 1
ATOM 637 N N . TYR A 1 87 ? 8.798 -4.140 0.872 1.00 95.81 87 TYR A N 1
ATOM 638 C CA . TYR A 1 87 ? 9.546 -4.648 -0.285 1.00 95.81 87 TYR A CA 1
ATOM 639 C C . TYR A 1 87 ? 10.816 -3.850 -0.588 1.00 95.81 87 TYR A C 1
ATOM 641 O O . TYR A 1 87 ? 11.792 -4.425 -1.062 1.00 95.81 87 TYR A O 1
ATOM 649 N N . VAL A 1 88 ? 10.832 -2.550 -0.299 1.00 94.38 88 VAL A N 1
ATOM 650 C CA . VAL A 1 88 ? 11.932 -1.647 -0.643 1.00 94.38 88 VAL A CA 1
ATOM 651 C C . VAL A 1 88 ? 12.690 -1.254 0.624 1.00 94.38 88 VAL A C 1
ATOM 653 O O . VAL A 1 88 ? 12.252 -0.414 1.408 1.00 94.38 88 VAL A O 1
ATOM 656 N N . ALA A 1 89 ? 13.866 -1.853 0.823 1.00 89.75 89 ALA A N 1
ATOM 657 C CA . ALA A 1 89 ? 14.684 -1.645 2.023 1.00 89.75 89 ALA A CA 1
ATOM 658 C C . ALA A 1 89 ? 15.130 -0.183 2.223 1.00 89.75 89 ALA A C 1
ATOM 660 O O . ALA A 1 89 ? 15.316 0.257 3.349 1.00 89.75 89 ALA A O 1
ATOM 661 N N . GLU A 1 90 ? 15.279 0.581 1.143 1.00 87.81 90 GLU A N 1
ATOM 662 C CA . GLU A 1 90 ? 15.692 1.993 1.173 1.00 87.81 90 GLU A CA 1
ATOM 663 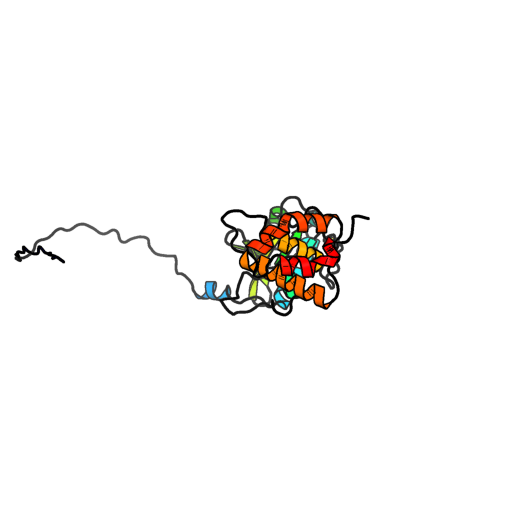C C . GLU A 1 90 ? 14.542 2.945 1.546 1.00 87.81 90 GLU A C 1
ATOM 665 O O . GLU A 1 90 ? 14.768 4.129 1.772 1.00 87.81 90 GLU A O 1
ATOM 670 N N . ARG A 1 91 ? 13.308 2.431 1.628 1.00 88.19 91 ARG A N 1
ATOM 671 C CA . ARG A 1 91 ? 12.090 3.197 1.932 1.00 88.19 91 ARG A CA 1
ATOM 672 C C . ARG A 1 91 ? 11.568 2.953 3.342 1.00 88.19 91 ARG A C 1
ATOM 674 O O . ARG A 1 91 ? 10.389 3.165 3.596 1.00 88.19 91 ARG A O 1
ATOM 681 N N . GLN A 1 92 ? 12.414 2.471 4.252 1.00 90.12 92 GLN A N 1
ATOM 682 C CA . GLN A 1 92 ? 11.999 2.332 5.645 1.00 90.12 92 GLN A CA 1
ATOM 683 C C . GLN A 1 92 ? 11.594 3.693 6.230 1.00 90.12 92 GLN A C 1
ATOM 685 O O . GLN A 1 92 ? 12.190 4.710 5.864 1.00 90.12 92 GLN A O 1
ATOM 690 N N . PRO A 1 93 ? 10.637 3.708 7.171 1.00 87.88 93 PRO A N 1
ATOM 691 C CA . PRO A 1 93 ? 10.295 4.907 7.913 1.00 87.88 93 PRO A CA 1
ATOM 692 C C . PRO A 1 93 ? 11.515 5.608 8.514 1.00 87.88 93 PRO 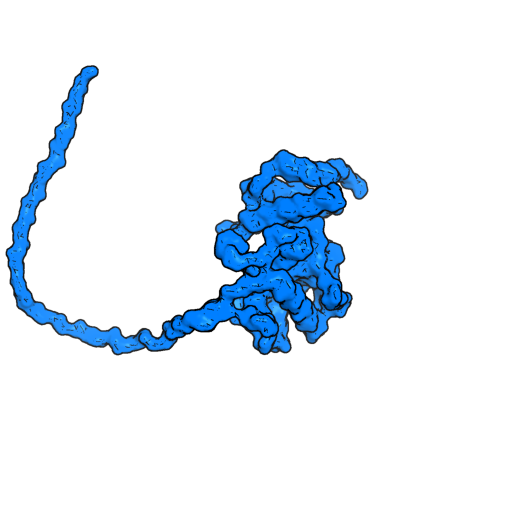A C 1
ATOM 694 O O . PRO A 1 93 ? 12.365 4.962 9.130 1.00 87.88 93 PRO A O 1
ATOM 697 N N . THR A 1 94 ? 11.591 6.926 8.343 1.00 80.69 94 THR A N 1
ATOM 698 C CA . THR A 1 94 ? 12.689 7.772 8.826 1.00 80.69 94 THR A CA 1
ATOM 699 C C . THR A 1 94 ? 12.153 9.057 9.449 1.00 80.69 94 THR A C 1
ATOM 701 O O . THR A 1 94 ? 11.131 9.567 9.002 1.00 80.69 94 THR A O 1
ATOM 704 N N . ASP A 1 95 ? 12.850 9.546 10.478 1.00 75.62 95 ASP A N 1
ATOM 705 C CA . ASP A 1 95 ? 12.597 10.832 11.147 1.00 75.62 95 ASP A CA 1
ATOM 706 C C . ASP A 1 95 ? 13.227 12.025 10.406 1.00 75.62 95 ASP A C 1
ATOM 708 O O . ASP A 1 95 ? 13.143 13.162 10.873 1.00 75.62 95 ASP A O 1
ATOM 712 N N . ASP A 1 96 ? 13.927 11.778 9.295 1.00 70.31 96 ASP A N 1
ATOM 713 C CA . ASP A 1 96 ? 14.525 12.835 8.481 1.00 70.31 96 ASP A CA 1
ATOM 714 C C . ASP A 1 96 ? 13.409 13.700 7.881 1.00 70.31 96 ASP A C 1
ATOM 716 O O . ASP A 1 96 ? 12.673 13.191 7.043 1.00 70.31 96 ASP A O 1
ATOM 720 N N . PRO A 1 97 ? 13.239 14.973 8.269 1.00 64.50 97 PRO A N 1
ATOM 721 C CA . PRO A 1 97 ? 12.101 15.794 7.860 1.00 64.50 97 PRO A CA 1
ATOM 722 C C . PRO A 1 97 ? 12.038 16.074 6.352 1.00 64.50 97 PRO A C 1
ATOM 724 O O . PRO A 1 97 ? 10.977 16.455 5.868 1.00 64.50 97 PRO A O 1
ATOM 727 N N . GLU A 1 98 ? 13.130 15.879 5.603 1.00 61.41 98 GLU A N 1
ATOM 728 C CA . GLU A 1 98 ? 13.116 15.957 4.132 1.00 61.41 98 GLU A CA 1
ATOM 729 C C . GLU A 1 98 ? 12.578 14.669 3.483 1.00 61.41 98 GLU A C 1
ATOM 731 O O . GLU A 1 98 ? 12.202 14.670 2.313 1.00 61.41 98 GLU A O 1
ATOM 736 N N . LEU A 1 99 ? 12.523 13.575 4.249 1.00 60.50 99 LEU A N 1
ATOM 737 C CA . LEU A 1 99 ? 12.052 12.246 3.844 1.00 60.50 99 LEU A CA 1
ATOM 738 C C . LEU A 1 99 ? 10.854 11.754 4.687 1.00 60.50 99 LEU A C 1
ATOM 740 O O . LEU A 1 99 ? 10.297 10.688 4.411 1.00 60.50 99 LEU A O 1
ATOM 744 N N . THR A 1 100 ? 10.472 12.503 5.728 1.00 58.91 100 THR A N 1
ATOM 745 C CA . THR A 1 100 ? 9.357 12.221 6.638 1.00 58.91 100 THR A CA 1
ATOM 746 C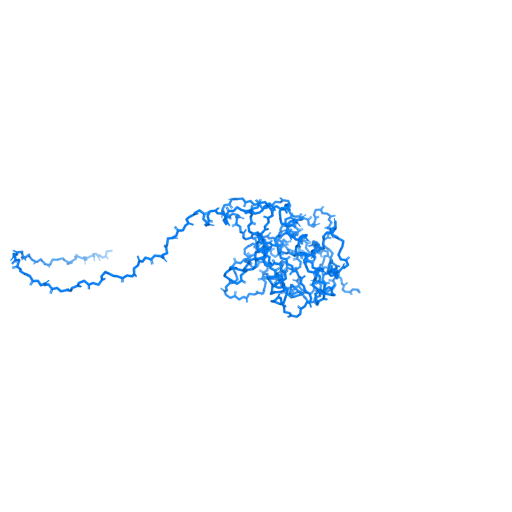 C . THR A 1 100 ? 8.086 12.674 5.952 1.00 58.91 100 THR A C 1
ATOM 748 O O . THR A 1 100 ? 7.588 13.776 6.163 1.00 58.91 100 THR A O 1
ATOM 751 N N . GLU A 1 101 ? 7.565 11.811 5.099 1.00 61.25 101 GLU A N 1
ATOM 752 C CA . GLU A 1 101 ? 6.204 11.941 4.600 1.00 61.25 101 GLU A CA 1
ATOM 753 C C . GLU A 1 101 ? 5.258 11.037 5.391 1.00 61.25 101 GLU A C 1
ATOM 755 O O . GLU A 1 101 ? 5.707 10.167 6.140 1.00 61.25 101 GLU A O 1
ATOM 760 N N . GLU A 1 102 ? 3.946 11.257 5.247 1.00 63.84 102 GLU A N 1
ATOM 761 C CA . GLU A 1 102 ? 2.909 10.510 5.966 1.00 63.84 102 GLU A CA 1
ATOM 762 C C . GLU A 1 102 ? 3.169 8.999 5.856 1.00 63.84 102 GLU A C 1
ATOM 764 O O . GLU A 1 102 ? 3.217 8.414 4.768 1.00 63.84 102 GLU A O 1
ATOM 769 N N . GLN A 1 103 ? 3.444 8.394 7.009 1.00 76.25 103 GLN A N 1
ATOM 770 C CA . GLN A 1 103 ? 3.605 6.958 7.185 1.00 76.25 103 GLN A CA 1
ATOM 771 C C . GLN A 1 103 ? 2.321 6.439 7.800 1.00 76.25 103 GLN A C 1
ATOM 773 O O . GLN A 1 103 ? 2.164 6.300 9.015 1.00 76.25 103 GLN A O 1
ATOM 778 N N . ASP A 1 104 ? 1.377 6.226 6.909 1.00 89.00 104 ASP A N 1
ATOM 779 C CA . ASP A 1 104 ? 0.071 5.660 7.142 1.00 89.00 104 ASP A CA 1
ATOM 780 C C . ASP A 1 104 ? 0.045 4.171 6.792 1.00 89.00 104 ASP A C 1
ATOM 782 O O . ASP A 1 104 ? 0.956 3.586 6.193 1.00 89.00 104 ASP A O 1
ATOM 786 N N . VAL A 1 105 ? -1.024 3.526 7.239 1.00 95.62 105 VAL A N 1
ATOM 787 C CA . VAL A 1 105 ? -1.366 2.174 6.826 1.00 95.62 105 VAL A CA 1
ATOM 788 C C . VAL A 1 105 ? -2.558 2.255 5.888 1.00 95.62 105 VAL A C 1
ATOM 790 O O . VAL A 1 105 ? -3.698 2.414 6.327 1.00 95.62 105 VAL A O 1
ATOM 793 N N . ASP A 1 106 ? -2.288 2.096 4.598 1.00 95.31 106 ASP A N 1
ATOM 794 C CA . ASP A 1 106 ? -3.319 2.081 3.572 1.00 95.31 106 ASP A CA 1
ATOM 795 C C . ASP A 1 106 ? -3.890 0.686 3.346 1.00 95.31 106 ASP A C 1
ATOM 797 O O . ASP A 1 106 ? -3.176 -0.313 3.197 1.00 95.31 106 ASP A O 1
ATOM 801 N N . PHE A 1 107 ? -5.205 0.632 3.191 1.00 97.44 107 PHE A N 1
ATOM 802 C CA . PHE A 1 107 ? -5.924 -0.577 2.843 1.00 97.44 107 PHE A CA 1
ATOM 803 C C . PHE A 1 107 ? -6.697 -0.410 1.546 1.00 97.44 107 PHE A C 1
ATOM 805 O O . PHE A 1 107 ? -7.542 0.472 1.401 1.00 97.44 107 PHE A O 1
ATOM 812 N N . MET A 1 108 ? -6.521 -1.353 0.628 1.00 96.44 108 MET A N 1
ATOM 813 C CA . MET A 1 108 ? -7.533 -1.608 -0.385 1.00 96.44 108 MET A CA 1
ATOM 814 C C . MET A 1 108 ? -8.687 -2.377 0.255 1.00 96.44 108 MET A C 1
ATOM 816 O O . MET A 1 108 ? -8.455 -3.415 0.873 1.00 96.44 108 MET A O 1
ATOM 820 N N . ILE A 1 109 ? -9.926 -1.941 0.029 1.00 95.94 109 ILE A N 1
ATOM 821 C CA . ILE A 1 109 ? -11.128 -2.702 0.389 1.00 95.94 109 ILE A CA 1
ATOM 822 C C . ILE A 1 109 ? -12.134 -2.774 -0.758 1.00 95.94 109 ILE A C 1
ATOM 824 O O . ILE A 1 109 ? -12.149 -1.919 -1.640 1.00 95.94 109 ILE A O 1
ATOM 828 N N . THR A 1 110 ? -12.998 -3.790 -0.748 1.00 95.00 110 THR A N 1
ATOM 829 C CA . THR A 1 110 ? -13.997 -3.999 -1.819 1.00 95.00 110 THR A CA 1
ATOM 830 C C . THR A 1 110 ? -15.391 -3.480 -1.505 1.00 95.00 110 THR A C 1
ATOM 832 O O . THR A 1 110 ? -16.292 -3.613 -2.333 1.00 95.00 110 THR A O 1
ATOM 835 N N . ILE A 1 111 ? -15.611 -2.914 -0.315 1.00 91.62 111 ILE A N 1
ATOM 836 C CA . ILE A 1 111 ? -16.886 -2.241 -0.051 1.00 91.62 111 ILE A CA 1
ATOM 837 C C . ILE A 1 111 ? -16.983 -0.994 -0.943 1.00 91.62 111 ILE A C 1
ATOM 839 O O . ILE A 1 111 ? -15.971 -0.327 -1.126 1.00 91.62 111 ILE A O 1
ATOM 843 N N . PRO A 1 112 ? -18.168 -0.633 -1.466 1.00 84.31 112 PRO A N 1
ATOM 844 C CA . PRO A 1 112 ? -18.300 0.477 -2.416 1.00 84.31 112 PRO A CA 1
ATOM 845 C C . PRO A 1 112 ? -17.947 1.867 -1.871 1.00 84.31 112 PRO A C 1
ATOM 847 O O . PRO A 1 112 ? -17.832 2.808 -2.649 1.00 84.31 112 PRO A O 1
ATOM 850 N N . ASN A 1 113 ? -17.853 2.022 -0.549 1.00 89.81 113 ASN A N 1
ATOM 851 C CA . ASN A 1 113 ? -17.556 3.293 0.095 1.00 89.81 113 ASN A CA 1
ATOM 852 C C . ASN A 1 113 ? -16.600 3.076 1.275 1.00 89.81 113 ASN A C 1
ATOM 854 O O . ASN A 1 113 ? -16.982 2.460 2.274 1.00 89.81 113 ASN A O 1
ATOM 858 N N . ALA A 1 114 ? -15.387 3.617 1.157 1.00 90.50 114 ALA A N 1
ATOM 859 C CA . ALA A 1 114 ? -14.343 3.569 2.178 1.00 90.50 114 ALA A CA 1
ATOM 860 C C . ALA A 1 114 ? -14.800 4.110 3.545 1.00 90.50 114 ALA A C 1
ATOM 862 O O . ALA A 1 114 ? -14.484 3.517 4.579 1.00 90.50 114 ALA A O 1
ATOM 863 N N . GLU A 1 115 ? -15.661 5.133 3.546 1.00 92.62 115 GLU A N 1
ATOM 864 C CA . GLU A 1 115 ? -16.214 5.747 4.759 1.00 92.62 115 GLU A CA 1
ATOM 865 C C . GLU A 1 115 ? -17.025 4.774 5.617 1.00 92.62 115 GLU A C 1
ATOM 867 O O . GLU A 1 115 ? -17.229 4.989 6.812 1.00 92.62 115 GLU A O 1
ATOM 872 N N . VAL A 1 116 ? -17.527 3.688 5.025 1.00 94.06 116 VAL A N 1
ATOM 873 C CA . VAL A 1 116 ? -18.233 2.660 5.789 1.00 94.06 116 VAL A CA 1
ATOM 874 C C . VAL A 1 116 ? -17.265 1.944 6.728 1.00 94.06 116 VAL A C 1
ATOM 876 O O . VAL A 1 116 ? -17.607 1.784 7.894 1.00 94.06 116 VAL A O 1
ATOM 879 N N . ALA A 1 117 ? -16.064 1.572 6.270 1.00 94.75 117 ALA A N 1
ATOM 880 C CA . ALA A 1 117 ? -15.053 0.957 7.133 1.00 94.75 117 ALA A CA 1
ATOM 881 C C . ALA A 1 117 ? -14.567 1.945 8.200 1.00 94.75 117 ALA A C 1
ATOM 883 O O . ALA A 1 117 ? -14.566 1.603 9.382 1.00 94.75 117 ALA A O 1
ATOM 884 N N . HIS A 1 118 ? -14.263 3.181 7.788 1.00 95.56 118 HIS A N 1
ATOM 885 C CA . HIS A 1 118 ? -13.851 4.269 8.674 1.00 95.56 118 HIS A CA 1
ATOM 886 C C . HIS A 1 118 ? -14.839 4.453 9.839 1.00 95.56 118 HIS A C 1
ATOM 888 O O . HIS A 1 118 ? -14.493 4.236 11.004 1.00 95.56 118 HIS A O 1
ATOM 894 N N . ARG A 1 119 ? -16.109 4.750 9.538 1.00 95.44 119 ARG A N 1
ATOM 895 C CA . ARG A 1 119 ? -17.132 4.952 10.575 1.00 95.44 119 ARG A CA 1
ATOM 896 C C . ARG A 1 119 ? -17.355 3.714 11.430 1.00 95.44 119 ARG A C 1
ATOM 898 O O . ARG A 1 119 ? -17.658 3.844 12.613 1.00 95.44 119 ARG A O 1
ATOM 905 N N . ARG A 1 120 ? -17.234 2.512 10.856 1.00 96.00 120 ARG A N 1
ATOM 906 C CA . ARG A 1 120 ? -17.441 1.276 11.615 1.00 96.00 120 ARG A CA 1
ATOM 907 C C . ARG A 1 120 ? -16.373 1.082 12.677 1.00 96.00 120 ARG A C 1
ATOM 909 O O . ARG A 1 120 ? -16.714 0.690 13.789 1.00 96.00 120 ARG A O 1
ATOM 916 N N . LEU A 1 121 ? -15.120 1.387 12.345 1.00 97.12 121 LEU A N 1
ATOM 917 C CA . LEU A 1 121 ? -14.014 1.313 13.290 1.00 97.12 121 LEU A CA 1
ATOM 918 C C . LEU A 1 121 ? -14.175 2.336 14.418 1.00 97.12 121 LEU A C 1
ATOM 920 O O . LEU A 1 121 ? -14.105 1.947 15.580 1.00 97.12 121 LEU A O 1
ATOM 924 N N . LEU A 1 122 ? -14.514 3.588 14.093 1.00 96.50 122 LEU A N 1
ATOM 925 C CA . LEU A 1 122 ? -14.785 4.626 15.098 1.00 96.50 122 LEU A CA 1
ATOM 926 C C . LEU A 1 122 ? -15.941 4.264 16.038 1.00 96.50 122 LEU A C 1
ATOM 928 O O . LEU A 1 122 ? -15.852 4.474 17.241 1.00 96.50 122 LEU A O 1
ATOM 932 N N . GLN A 1 123 ? -17.033 3.709 15.505 1.00 96.38 123 GLN A N 1
ATOM 933 C CA . GLN A 1 123 ? -18.219 3.380 16.303 1.00 96.38 123 GLN A CA 1
ATOM 934 C C . GLN A 1 123 ? -18.036 2.139 17.181 1.00 96.38 123 GLN A C 1
ATOM 936 O O . GLN A 1 123 ? -18.586 2.080 18.277 1.00 96.38 123 GLN A O 1
ATOM 941 N N . ALA A 1 124 ? -17.341 1.114 16.680 1.00 96.88 124 ALA A N 1
ATOM 942 C CA . ALA A 1 124 ? -17.213 -0.168 17.372 1.00 96.88 124 ALA A CA 1
ATOM 943 C C . ALA A 1 124 ? -15.979 -0.246 18.286 1.00 96.88 124 ALA A C 1
ATOM 945 O O . ALA A 1 124 ? -15.940 -1.095 19.177 1.00 96.88 124 ALA A O 1
ATOM 946 N N . PHE A 1 125 ? -14.978 0.609 18.057 1.00 97.25 125 PHE A N 1
ATOM 947 C CA . PHE A 1 125 ? -13.678 0.576 18.727 1.00 97.25 125 PHE A CA 1
ATOM 948 C C . PHE A 1 125 ? -13.189 1.997 19.066 1.00 97.25 125 PHE A C 1
ATOM 950 O O . PHE A 1 125 ? -12.032 2.337 18.832 1.00 97.25 125 PHE A O 1
ATOM 957 N N . ASP A 1 126 ? -14.069 2.817 19.641 1.00 93.19 126 ASP A N 1
ATOM 958 C CA . ASP A 1 126 ? -13.853 4.229 20.017 1.00 93.19 126 ASP A CA 1
ATOM 959 C C . ASP A 1 126 ? -12.655 4.488 20.956 1.00 93.19 126 ASP A C 1
ATOM 961 O O . ASP A 1 126 ? -12.111 5.586 21.009 1.00 93.19 126 ASP A O 1
ATOM 965 N N . THR A 1 127 ? -12.214 3.470 21.693 1.00 94.50 127 THR A N 1
ATOM 966 C CA . THR A 1 127 ? -11.003 3.520 22.532 1.00 94.50 127 THR A CA 1
ATOM 967 C C . THR A 1 127 ? -9.708 3.250 21.765 1.00 94.50 127 THR A C 1
ATOM 969 O O . THR A 1 127 ? -8.630 3.563 22.266 1.00 94.50 127 THR A O 1
ATOM 972 N N . MET A 1 128 ? -9.797 2.647 20.578 1.00 97.06 128 MET A N 1
ATOM 973 C CA . MET A 1 128 ? -8.654 2.303 19.725 1.00 97.06 128 MET A CA 1
ATOM 974 C C . MET A 1 128 ? -8.498 3.259 18.548 1.00 97.06 128 MET A C 1
ATOM 976 O O . MET A 1 128 ? -7.391 3.393 18.030 1.00 97.06 128 MET A O 1
ATOM 980 N N . PHE A 1 129 ? -9.588 3.891 18.116 1.00 97.31 129 PHE A N 1
ATOM 981 C CA . PHE A 1 129 ? -9.604 4.763 16.954 1.00 97.31 129 PHE A CA 1
ATOM 982 C C . PHE A 1 129 ? -10.130 6.147 17.295 1.00 97.31 129 PHE A C 1
ATOM 984 O O . PHE A 1 129 ? -11.112 6.298 18.017 1.00 97.31 129 PHE A O 1
ATOM 991 N N . THR A 1 130 ? -9.498 7.152 16.705 1.00 95.75 130 THR A N 1
ATOM 992 C CA . THR A 1 130 ? -9.895 8.556 16.815 1.00 95.75 130 THR A CA 1
ATOM 993 C C . THR A 1 130 ? -9.940 9.190 15.435 1.00 95.75 130 THR A C 1
ATOM 995 O O . THR A 1 130 ? -9.152 8.823 14.567 1.00 95.75 130 THR A O 1
ATOM 998 N N . GLU A 1 131 ? -10.832 10.156 15.247 1.00 94.81 131 GLU A N 1
ATOM 999 C CA . GLU A 1 131 ? -10.898 10.972 14.034 1.00 94.81 131 GLU A CA 1
ATOM 1000 C C . GLU A 1 131 ? -10.319 12.361 14.316 1.00 94.81 131 GLU A C 1
ATOM 1002 O O . GLU A 1 131 ? -10.675 12.997 15.313 1.00 94.81 131 GLU A O 1
ATOM 1007 N N . TYR A 1 132 ? -9.438 12.836 13.439 1.00 90.31 132 TYR A N 1
ATOM 1008 C CA . TYR A 1 132 ? -8.924 14.203 13.466 1.00 90.31 132 TYR A CA 1
ATOM 1009 C C . TYR A 1 132 ? -8.820 14.727 12.034 1.00 90.31 132 TYR A C 1
ATOM 1011 O O . TYR A 1 132 ? -8.276 14.045 11.172 1.00 90.31 132 TYR A O 1
ATOM 1019 N N . GLU A 1 133 ? -9.389 15.909 11.772 1.00 88.50 133 GLU A N 1
ATOM 1020 C CA . GLU A 1 133 ? -9.430 16.530 10.433 1.00 88.50 133 GLU A CA 1
ATOM 1021 C C . GLU A 1 133 ? -9.945 15.586 9.323 1.00 88.50 133 GLU A C 1
ATOM 1023 O O . GLU A 1 133 ? -9.505 15.636 8.180 1.00 88.50 133 GLU A O 1
ATOM 1028 N N . GLY A 1 134 ? -10.903 14.712 9.659 1.00 87.88 134 GLY A N 1
ATOM 1029 C CA . GLY A 1 134 ? -11.480 13.735 8.729 1.00 87.88 134 GLY A CA 1
ATOM 1030 C C . GLY A 1 134 ? -10.596 12.515 8.443 1.00 87.88 134 GLY A C 1
ATOM 1031 O O . GLY A 1 134 ? -11.003 11.652 7.671 1.00 87.88 134 GLY A O 1
ATOM 1032 N N . CYS A 1 135 ? -9.424 12.410 9.072 1.00 90.62 135 CYS A N 1
ATOM 1033 C CA . CYS A 1 135 ? -8.534 11.256 8.979 1.00 90.62 135 CYS A CA 1
ATOM 1034 C C . CYS A 1 135 ? -8.738 10.311 10.171 1.00 90.62 135 CYS A C 1
ATOM 1036 O O . CYS A 1 135 ? -8.929 10.751 11.311 1.00 90.62 135 CYS A O 1
ATOM 1038 N N . LEU A 1 136 ? -8.663 9.004 9.911 1.00 95.44 136 LEU A N 1
ATOM 1039 C CA . LEU A 1 136 ? -8.747 7.969 10.935 1.00 95.44 136 LEU A CA 1
ATOM 1040 C C . LEU A 1 136 ? -7.358 7.663 11.493 1.00 95.44 136 LEU A C 1
ATOM 1042 O O . LEU A 1 136 ? -6.437 7.347 10.744 1.00 95.44 136 LEU A O 1
ATOM 1046 N N . TYR A 1 137 ? -7.228 7.657 12.815 1.00 95.94 137 TYR A N 1
ATOM 1047 C CA . TYR A 1 137 ? -5.992 7.293 13.501 1.00 95.94 137 TYR A CA 1
ATOM 1048 C C . TYR A 1 137 ? -6.214 6.112 14.435 1.00 95.94 137 TYR A C 1
ATOM 1050 O O . TYR A 1 137 ? -7.185 6.076 15.192 1.00 95.94 137 TYR A O 1
ATOM 1058 N N . TYR A 1 138 ? -5.286 5.160 14.401 1.00 96.94 138 TYR A N 1
ATOM 1059 C CA . TYR A 1 138 ? -5.165 4.091 15.379 1.00 96.94 138 TYR A CA 1
ATOM 1060 C C . TYR A 1 138 ? -4.246 4.520 16.525 1.00 96.94 138 TYR A C 1
ATOM 1062 O O . TYR A 1 138 ? -3.094 4.909 16.316 1.00 96.94 138 TYR A O 1
ATOM 1070 N N . SER A 1 139 ? -4.746 4.388 17.751 1.00 95.56 139 SER A N 1
ATOM 1071 C CA . SER A 1 139 ? -3.983 4.590 18.980 1.00 95.56 139 SER A CA 1
ATOM 1072 C C . SER A 1 139 ? -3.109 3.366 19.256 1.00 95.56 139 SER A C 1
ATOM 1074 O O . SER A 1 139 ? -3.530 2.415 19.919 1.00 95.56 139 SER A O 1
ATOM 1076 N N . HIS A 1 140 ? -1.880 3.382 18.740 1.00 95.00 140 HIS A N 1
ATOM 1077 C CA . HIS A 1 140 ? -0.943 2.274 18.885 1.00 95.00 140 HIS A CA 1
ATOM 1078 C C . HIS A 1 140 ? -0.509 2.102 20.355 1.00 95.00 140 HIS A C 1
ATOM 1080 O O . HIS A 1 140 ? -0.224 3.100 21.025 1.00 95.00 140 HIS A O 1
ATOM 1086 N N . PRO A 1 141 ? -0.365 0.865 20.878 1.00 93.62 141 PRO A N 1
ATOM 1087 C CA . PRO A 1 141 ? 0.100 0.627 22.252 1.00 93.62 141 PRO A CA 1
ATOM 1088 C C . PRO A 1 141 ? 1.466 1.249 22.585 1.00 93.62 141 PRO A C 1
ATOM 1090 O O . PRO A 1 141 ? 1.745 1.537 23.746 1.00 93.62 141 PRO A O 1
ATOM 1093 N N . GLY A 1 142 ? 2.296 1.503 21.569 1.00 90.00 142 GLY A N 1
ATOM 1094 C CA . GLY A 1 142 ? 3.555 2.254 21.683 1.00 90.00 142 GLY A CA 1
ATOM 1095 C C . GLY A 1 142 ? 3.389 3.757 21.962 1.00 90.00 142 GLY A C 1
ATOM 1096 O O . GLY A 1 142 ? 4.381 4.461 22.105 1.00 90.00 142 GLY A O 1
ATOM 1097 N N . GLY A 1 143 ? 2.154 4.261 22.049 1.00 89.81 143 GLY A N 1
ATOM 1098 C CA . GLY A 1 143 ? 1.835 5.655 22.369 1.00 89.81 143 GLY A CA 1
ATOM 1099 C C . GLY A 1 143 ? 1.712 6.589 21.162 1.00 89.81 143 GLY A C 1
ATOM 1100 O O . GLY A 1 143 ? 1.451 7.775 21.364 1.00 89.81 143 GLY A O 1
ATOM 1101 N N . LYS A 1 144 ? 1.875 6.069 19.939 1.00 90.50 144 LYS A N 1
ATOM 1102 C CA . LYS A 1 144 ? 1.761 6.812 18.674 1.00 90.50 144 LYS A CA 1
ATOM 1103 C C . LYS A 1 144 ? 0.329 6.790 18.134 1.00 90.50 144 LYS A C 1
ATOM 1105 O O . LYS A 1 144 ? -0.403 5.826 18.354 1.00 90.50 144 LYS A O 1
ATOM 1110 N N . GLN A 1 145 ? -0.040 7.834 17.398 1.00 91.50 145 GLN A N 1
ATOM 1111 C CA . GLN A 1 145 ? -1.242 7.859 16.563 1.00 91.50 145 GLN A CA 1
ATOM 1112 C C . GLN A 1 145 ? -0.821 7.570 15.125 1.00 91.50 145 GLN A C 1
ATOM 1114 O O . GLN A 1 145 ? -0.047 8.334 14.556 1.00 91.50 145 GLN A O 1
ATOM 1119 N N . ILE A 1 146 ? -1.284 6.457 14.560 1.00 94.06 146 ILE A N 1
ATOM 1120 C CA . ILE A 1 146 ? -0.896 6.016 13.215 1.00 94.06 146 ILE A CA 1
ATOM 1121 C C . ILE A 1 146 ? -2.113 6.137 12.308 1.00 94.06 146 ILE A C 1
ATOM 1123 O O . ILE A 1 146 ? -3.164 5.572 12.611 1.00 94.06 146 ILE A O 1
ATOM 1127 N N . LYS A 1 147 ? -1.979 6.903 11.226 1.00 94.44 147 LYS A N 1
ATOM 1128 C CA . LYS A 1 147 ? -3.060 7.142 10.267 1.00 94.44 147 LYS A CA 1
ATOM 1129 C C . LYS A 1 147 ? -3.406 5.850 9.519 1.00 94.44 147 LYS A C 1
ATOM 1131 O O . LYS A 1 147 ? -2.522 5.058 9.190 1.00 94.44 147 LYS A O 1
ATOM 1136 N N . VAL A 1 148 ? -4.698 5.620 9.304 1.00 96.50 148 VAL A N 1
ATOM 1137 C CA . VAL A 1 148 ? -5.242 4.432 8.641 1.00 96.50 148 VAL A CA 1
ATOM 1138 C C . VAL A 1 148 ? -6.201 4.873 7.550 1.00 96.50 148 VAL A C 1
ATOM 1140 O O . VAL A 1 148 ? -7.283 5.373 7.848 1.00 96.50 148 VAL A O 1
ATOM 1143 N N . ASP A 1 149 ? -5.848 4.588 6.305 1.00 94.50 149 ASP A N 1
ATOM 1144 C CA . ASP A 1 149 ? -6.626 5.016 5.150 1.00 94.50 149 ASP A CA 1
ATOM 1145 C C . ASP A 1 149 ? -7.227 3.827 4.402 1.00 94.50 149 ASP A C 1
ATOM 1147 O O . ASP A 1 149 ? -6.691 2.716 4.360 1.00 94.50 149 ASP A O 1
ATOM 1151 N N . PHE A 1 150 ? -8.392 4.058 3.800 1.00 94.62 150 PHE A N 1
ATOM 1152 C CA . PHE A 1 150 ? -9.122 3.051 3.043 1.00 94.62 150 PHE A CA 1
ATOM 1153 C C . PHE A 1 150 ? -9.384 3.535 1.623 1.00 94.62 150 PHE A C 1
ATOM 1155 O O . PHE A 1 150 ? -9.989 4.577 1.393 1.00 94.62 150 PHE A O 1
ATOM 1162 N N . SER A 1 151 ? -9.016 2.709 0.651 1.00 91.62 151 SER A N 1
ATOM 1163 C CA . SER A 1 151 ? -9.255 2.942 -0.766 1.00 91.62 151 SER A CA 1
ATOM 1164 C C . SER A 1 151 ? -10.140 1.847 -1.348 1.00 91.62 151 SER A C 1
ATOM 1166 O O . SER A 1 151 ? -9.803 0.662 -1.334 1.00 91.62 151 SER A O 1
ATOM 1168 N N . THR A 1 152 ? -11.279 2.236 -1.922 1.00 89.50 152 THR A N 1
ATOM 1169 C CA . THR A 1 152 ? -12.167 1.285 -2.604 1.00 89.50 152 THR A CA 1
ATOM 1170 C C . THR A 1 152 ? -11.522 0.799 -3.903 1.00 89.50 152 THR A C 1
ATOM 1172 O O . THR A 1 152 ? -11.263 1.593 -4.806 1.00 89.50 152 THR A O 1
ATOM 1175 N N . ASN A 1 153 ? -11.249 -0.507 -3.991 1.00 81.00 153 ASN A N 1
ATOM 1176 C CA . ASN A 1 153 ? -10.602 -1.185 -5.127 1.00 81.00 153 ASN A CA 1
ATOM 1177 C C . ASN A 1 153 ? -9.265 -0.569 -5.589 1.00 81.00 153 ASN A C 1
ATOM 1179 O O . ASN A 1 153 ? -8.866 -0.801 -6.728 1.00 81.00 153 ASN A O 1
ATOM 1183 N N . CYS A 1 154 ? -8.612 0.250 -4.746 1.00 77.19 154 CYS A N 1
ATOM 1184 C CA . CYS A 1 154 ? -7.319 0.911 -4.999 1.00 77.19 154 CYS A CA 1
ATOM 1185 C C . CYS A 1 154 ? -7.154 1.499 -6.413 1.00 77.19 154 CYS A C 1
ATOM 1187 O O . CYS A 1 154 ? -6.051 1.583 -6.937 1.00 77.19 154 CYS A O 1
ATOM 1189 N N . ARG A 1 155 ? -8.267 1.904 -7.043 1.00 80.19 155 ARG A N 1
ATOM 1190 C CA . ARG A 1 155 ? -8.329 2.476 -8.398 1.00 80.19 155 ARG A CA 1
ATOM 1191 C C . ARG A 1 155 ? -7.760 1.586 -9.516 1.00 80.19 155 ARG A C 1
ATOM 1193 O O . ARG A 1 155 ? -7.665 2.060 -10.651 1.00 80.19 155 ARG A O 1
ATOM 1200 N N . LEU A 1 156 ? -7.431 0.321 -9.250 1.00 88.75 156 LEU A N 1
ATOM 1201 C CA . LEU A 1 156 ? -7.005 -0.645 -10.263 1.00 88.75 156 LEU A CA 1
ATOM 1202 C C . LEU A 1 156 ? -8.229 -1.199 -11.016 1.00 88.75 156 LEU A C 1
ATOM 1204 O O . LEU A 1 156 ? -9.274 -1.435 -10.409 1.00 88.75 156 LEU A O 1
ATOM 1208 N N . PRO A 1 157 ? -8.130 -1.459 -12.334 1.00 91.44 157 PRO A N 1
ATOM 1209 C CA . PRO A 1 157 ? -9.228 -2.052 -13.103 1.00 91.44 157 PRO A CA 1
ATOM 1210 C C . PRO A 1 157 ? -9.373 -3.568 -12.873 1.00 91.44 157 PRO A C 1
ATOM 1212 O O . PRO A 1 157 ? -10.131 -4.239 -13.571 1.00 91.44 157 PRO A O 1
ATOM 1215 N N . TYR A 1 158 ? -8.628 -4.126 -11.919 1.00 93.94 158 TYR A N 1
ATOM 1216 C CA . TYR A 1 158 ? -8.617 -5.536 -11.561 1.00 93.94 158 TYR A CA 1
ATOM 1217 C C . TYR A 1 158 ? -8.421 -5.699 -10.050 1.00 93.94 158 TYR A C 1
ATOM 1219 O O . TYR A 1 158 ? -8.023 -4.767 -9.358 1.00 93.94 158 TYR A O 1
ATOM 1227 N N . MET A 1 159 ? -8.692 -6.902 -9.543 1.00 94.44 159 MET A N 1
ATOM 1228 C CA . MET A 1 159 ? -8.470 -7.244 -8.139 1.00 94.44 159 MET A CA 1
ATOM 1229 C C . MET A 1 159 ? -7.045 -7.782 -7.947 1.00 94.44 159 MET A C 1
ATOM 1231 O O . MET A 1 159 ? -6.724 -8.792 -8.581 1.00 94.44 159 MET A O 1
ATOM 1235 N N . PRO A 1 160 ? -6.211 -7.183 -7.079 1.00 95.06 160 PRO A N 1
ATOM 1236 C CA . PRO A 1 160 ? -4.908 -7.744 -6.739 1.00 95.06 160 PRO A CA 1
ATOM 1237 C C . PRO A 1 160 ? -5.030 -9.163 -6.185 1.00 95.06 160 PRO A C 1
ATOM 1239 O O . PRO A 1 160 ? -5.974 -9.476 -5.455 1.00 95.06 160 PRO A O 1
ATOM 1242 N N . MET A 1 161 ? -4.055 -10.020 -6.487 1.00 92.88 161 MET A N 1
ATOM 1243 C CA . MET A 1 161 ? -4.107 -11.433 -6.079 1.00 92.88 161 MET A CA 1
ATOM 1244 C C . MET A 1 161 ? -4.138 -11.604 -4.553 1.00 92.88 161 MET A C 1
ATOM 1246 O O . MET A 1 161 ? -4.795 -12.509 -4.045 1.00 92.88 161 MET A O 1
ATOM 1250 N N . ALA A 1 162 ? -3.460 -10.714 -3.827 1.00 95.06 162 ALA A N 1
ATOM 1251 C CA . ALA A 1 162 ? -3.375 -10.746 -2.369 1.00 95.06 162 ALA A CA 1
ATOM 1252 C C . ALA A 1 162 ? -4.671 -10.326 -1.651 1.00 95.06 162 ALA A C 1
ATOM 1254 O O . ALA A 1 162 ? -4.793 -10.522 -0.440 1.00 95.06 162 ALA A O 1
ATOM 1255 N N . ALA A 1 163 ? -5.644 -9.755 -2.372 1.00 96.69 163 ALA A N 1
ATOM 1256 C CA . ALA A 1 163 ? -6.902 -9.306 -1.792 1.00 96.69 163 ALA A CA 1
ATOM 1257 C C . ALA A 1 163 ? -7.685 -10.479 -1.189 1.00 96.69 163 ALA A C 1
ATOM 1259 O O . ALA A 1 163 ? -8.275 -11.304 -1.896 1.00 96.69 163 ALA A O 1
ATOM 1260 N N . THR A 1 164 ? -7.732 -10.513 0.139 1.00 98.19 164 THR A N 1
ATOM 1261 C CA . THR A 1 164 ? -8.240 -11.646 0.915 1.00 98.19 164 THR A CA 1
ATOM 1262 C C . THR A 1 164 ? -9.504 -11.247 1.657 1.00 98.19 164 THR A C 1
ATOM 1264 O O . THR A 1 164 ? -9.595 -10.134 2.167 1.00 98.19 164 THR A O 1
ATOM 1267 N N . ILE A 1 165 ? -10.498 -12.135 1.722 1.00 98.31 165 ILE A N 1
ATOM 1268 C CA . ILE A 1 165 ? -11.719 -11.893 2.503 1.00 98.31 165 ILE A CA 1
ATOM 1269 C C . ILE A 1 165 ? -11.330 -11.640 3.963 1.00 98.31 165 ILE A C 1
ATOM 1271 O O . ILE A 1 165 ? -10.634 -12.460 4.554 1.00 98.31 165 ILE A O 1
ATOM 1275 N N . VAL A 1 166 ? -11.800 -10.534 4.548 1.00 98.19 166 VAL A N 1
ATOM 1276 C CA . VAL A 1 166 ? -11.427 -10.062 5.891 1.00 98.19 166 VAL A CA 1
ATOM 1277 C C . VAL A 1 166 ? -11.504 -11.180 6.921 1.00 98.19 166 VAL A C 1
ATOM 1279 O O . VAL A 1 166 ? -10.532 -11.395 7.640 1.00 98.19 166 VAL A O 1
ATOM 1282 N N . ARG A 1 167 ? -12.616 -11.926 6.981 1.00 97.94 167 ARG A N 1
ATOM 1283 C CA . ARG A 1 167 ? -12.792 -13.037 7.932 1.00 97.94 167 ARG A CA 1
ATOM 1284 C C . ARG A 1 167 ? -11.716 -14.118 7.799 1.00 97.94 167 ARG A C 1
ATOM 1286 O O . ARG A 1 167 ? -11.304 -14.683 8.813 1.00 97.94 167 ARG A O 1
ATOM 1293 N N . ASP A 1 168 ? -11.249 -14.354 6.581 1.00 98.25 168 ASP A N 1
ATOM 1294 C CA . ASP A 1 168 ? -10.400 -15.484 6.215 1.00 98.25 168 ASP A CA 1
ATOM 1295 C C . ASP A 1 168 ? -8.900 -15.125 6.210 1.00 98.25 168 ASP A C 1
ATOM 1297 O O . ASP A 1 168 ? -8.067 -16.008 6.033 1.00 98.25 168 ASP A O 1
ATOM 1301 N N . VAL A 1 169 ? -8.533 -13.856 6.442 1.00 98.38 169 VAL A N 1
ATOM 1302 C CA . VAL A 1 169 ? -7.127 -13.419 6.532 1.00 98.38 169 VAL A CA 1
ATOM 1303 C C . VAL A 1 169 ? -6.374 -14.219 7.601 1.00 98.38 169 VAL A C 1
ATOM 1305 O O . VAL A 1 169 ? -6.789 -14.234 8.761 1.00 98.38 169 VAL A O 1
ATOM 1308 N N . ASP A 1 170 ? -5.236 -14.826 7.269 1.00 97.62 170 ASP A N 1
ATOM 1309 C CA . ASP A 1 170 ? -4.314 -15.316 8.296 1.00 97.62 170 ASP A CA 1
ATOM 1310 C C . ASP A 1 170 ? -3.617 -14.117 8.934 1.00 97.62 170 ASP A C 1
ATOM 1312 O O . ASP A 1 170 ? -2.902 -13.366 8.279 1.00 97.62 170 ASP A O 1
ATOM 1316 N N . ILE A 1 171 ? -3.823 -13.918 10.232 1.00 96.50 171 ILE A N 1
ATOM 1317 C CA . ILE A 1 171 ? -3.251 -12.757 10.897 1.00 96.50 171 ILE A CA 1
ATOM 1318 C C . ILE A 1 171 ? -1.723 -12.828 10.944 1.00 96.50 171 ILE A C 1
ATOM 1320 O O . ILE A 1 171 ? -1.077 -11.790 10.942 1.00 96.50 171 ILE A O 1
ATOM 1324 N N . ASN A 1 172 ? -1.130 -14.024 10.927 1.00 95.94 172 ASN A N 1
ATOM 1325 C CA . ASN A 1 172 ? 0.324 -14.196 10.918 1.00 95.94 172 ASN A CA 1
ATOM 1326 C C . ASN A 1 172 ? 0.938 -13.985 9.525 1.00 95.94 172 ASN A C 1
ATOM 1328 O O . ASN A 1 172 ? 2.156 -13.892 9.405 1.00 95.94 172 ASN A O 1
ATOM 1332 N N . CYS A 1 173 ? 0.103 -13.876 8.489 1.00 96.50 173 CYS A N 1
ATOM 1333 C CA . CYS A 1 173 ? 0.504 -13.628 7.113 1.00 96.50 173 CYS A CA 1
ATOM 1334 C C . CYS A 1 173 ? -0.383 -12.522 6.526 1.00 96.50 173 CYS A C 1
ATOM 1336 O O . CYS A 1 173 ? -1.387 -12.780 5.860 1.00 96.50 173 CYS A O 1
ATOM 1338 N N . LEU A 1 174 ? -0.033 -11.271 6.836 1.00 98.06 174 LEU A N 1
ATOM 1339 C CA . LEU A 1 174 ? -0.829 -10.112 6.441 1.00 98.06 174 LEU A CA 1
ATOM 1340 C C . LEU A 1 174 ? -0.961 -10.010 4.905 1.00 98.06 174 LEU A C 1
ATOM 1342 O O . LEU A 1 174 ? 0.013 -10.268 4.192 1.00 98.06 174 LEU A O 1
ATOM 1346 N N . PRO A 1 175 ? -2.136 -9.605 4.382 1.00 98.00 175 PRO A N 1
ATOM 1347 C CA . PRO A 1 175 ? -2.431 -9.613 2.951 1.00 98.00 175 PRO A CA 1
ATOM 1348 C C . PRO A 1 175 ? -1.833 -8.384 2.250 1.00 98.00 175 PRO A C 1
ATOM 1350 O O . PRO A 1 175 ? -2.558 -7.513 1.775 1.00 98.00 175 PRO A O 1
ATOM 1353 N N . TYR A 1 176 ? -0.508 -8.278 2.200 1.00 98.25 176 TYR A N 1
ATOM 1354 C CA . TYR A 1 176 ? 0.167 -7.240 1.419 1.00 98.25 176 TYR A CA 1
ATOM 1355 C C . TYR A 1 176 ? -0.077 -7.432 -0.076 1.00 98.25 176 TYR A C 1
ATOM 1357 O O . TYR A 1 176 ? 0.051 -8.543 -0.591 1.00 98.25 176 TYR A O 1
ATOM 1365 N N . ILE A 1 177 ? -0.399 -6.345 -0.781 1.00 97.56 177 ILE A N 1
ATOM 1366 C CA . ILE A 1 177 ? -0.419 -6.324 -2.245 1.00 97.56 177 ILE A CA 1
ATOM 1367 C C . ILE A 1 177 ? 0.918 -6.828 -2.800 1.00 97.56 177 ILE A C 1
ATOM 1369 O O . ILE A 1 177 ? 1.978 -6.448 -2.315 1.00 97.56 177 ILE A O 1
ATOM 1373 N N . GLY A 1 178 ? 0.878 -7.696 -3.813 1.00 96.56 178 GLY A N 1
ATOM 1374 C CA . GLY A 1 178 ? 2.104 -8.241 -4.397 1.00 96.56 178 GLY A CA 1
ATOM 1375 C C . GLY A 1 178 ? 2.966 -7.146 -5.043 1.00 96.56 178 GLY A C 1
ATOM 1376 O O . GLY A 1 178 ? 2.414 -6.166 -5.545 1.00 96.56 178 GLY A O 1
ATOM 1377 N N . PRO A 1 179 ? 4.299 -7.315 -5.117 1.00 96.38 179 PRO A N 1
ATOM 1378 C CA . PRO A 1 179 ? 5.210 -6.267 -5.587 1.00 96.38 179 PRO A CA 1
ATOM 1379 C C . PRO A 1 179 ? 4.904 -5.812 -7.021 1.00 96.38 179 PRO A C 1
ATOM 1381 O O . PRO A 1 179 ? 4.952 -4.624 -7.323 1.00 96.38 179 PRO A O 1
ATOM 1384 N N . THR A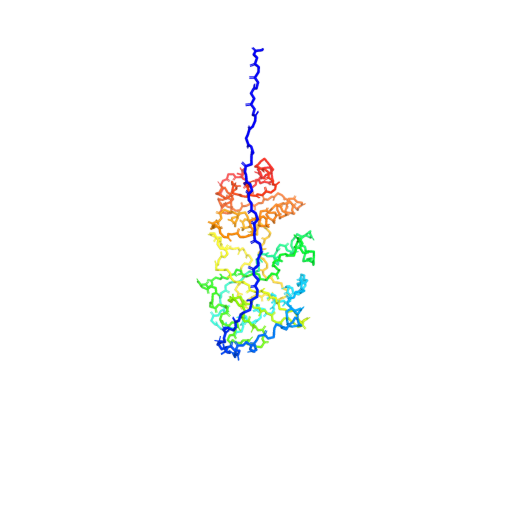 1 180 ? 4.513 -6.732 -7.907 1.00 96.38 180 THR A N 1
ATOM 1385 C CA . THR A 1 180 ? 4.103 -6.392 -9.278 1.00 96.38 180 THR A CA 1
ATOM 1386 C C . THR A 1 180 ? 2.796 -5.601 -9.323 1.00 96.38 180 THR A C 1
ATOM 1388 O O . THR A 1 180 ? 2.690 -4.651 -10.093 1.00 96.38 180 THR A O 1
ATOM 1391 N N . ASP A 1 181 ? 1.807 -5.968 -8.504 1.00 97.00 181 ASP A N 1
ATOM 1392 C CA . ASP A 1 181 ? 0.550 -5.218 -8.407 1.00 97.00 181 ASP A CA 1
ATOM 1393 C C . ASP A 1 181 ? 0.786 -3.824 -7.817 1.00 97.00 181 ASP A C 1
ATOM 1395 O O . ASP A 1 181 ? 0.191 -2.854 -8.283 1.00 97.00 181 ASP A O 1
ATOM 1399 N N . LEU A 1 182 ? 1.695 -3.716 -6.845 1.00 96.50 182 LEU A N 1
ATOM 1400 C CA . LEU A 1 182 ? 2.100 -2.449 -6.253 1.00 96.50 182 LEU A CA 1
ATOM 1401 C C . LEU A 1 182 ? 2.821 -1.554 -7.264 1.00 96.50 182 LEU A C 1
ATOM 1403 O O . LEU A 1 182 ? 2.491 -0.382 -7.357 1.00 96.50 182 LEU A O 1
ATOM 1407 N N . LEU A 1 183 ? 3.724 -2.105 -8.085 1.00 96.69 183 LEU A N 1
ATOM 1408 C CA . LEU A 1 183 ? 4.375 -1.358 -9.168 1.00 96.69 183 LEU A CA 1
ATOM 1409 C C . LEU A 1 183 ? 3.345 -0.774 -10.146 1.00 96.69 183 LEU A C 1
ATOM 1411 O O . LEU A 1 183 ? 3.434 0.392 -10.525 1.00 96.69 183 LEU A O 1
ATOM 1415 N N . VAL A 1 184 ? 2.362 -1.581 -10.556 1.00 95.81 184 VAL A N 1
ATOM 1416 C CA . VAL A 1 184 ? 1.293 -1.136 -11.465 1.00 95.81 184 VAL A CA 1
ATOM 1417 C C . VAL A 1 184 ? 0.443 -0.047 -10.815 1.00 95.81 184 VAL A C 1
ATOM 1419 O O . VAL A 1 184 ? 0.099 0.930 -11.481 1.00 95.81 184 VAL A O 1
ATOM 1422 N N . LEU A 1 185 ? 0.132 -0.191 -9.524 1.00 94.38 185 LEU A N 1
ATOM 1423 C CA . LEU A 1 185 ? -0.571 0.827 -8.753 1.00 94.38 185 LEU A CA 1
ATOM 1424 C C . LEU A 1 185 ? 0.226 2.137 -8.696 1.00 94.38 185 LEU A C 1
ATOM 1426 O O . LEU A 1 185 ? -0.321 3.166 -9.075 1.00 94.38 185 LEU A O 1
ATOM 1430 N N . SER A 1 186 ? 1.503 2.103 -8.307 1.00 92.94 186 SER A N 1
ATOM 1431 C CA . SER A 1 186 ? 2.350 3.299 -8.206 1.00 92.94 186 SER A CA 1
ATOM 1432 C C . SER A 1 186 ? 2.466 4.038 -9.541 1.00 92.94 186 SER A C 1
ATOM 1434 O O . SER A 1 186 ? 2.294 5.250 -9.584 1.00 92.94 186 SER A O 1
ATOM 1436 N N . ILE A 1 187 ? 2.656 3.318 -10.653 1.00 93.62 187 ILE A N 1
ATOM 1437 C CA . ILE A 1 187 ? 2.695 3.931 -11.993 1.00 93.62 187 ILE A CA 1
ATOM 1438 C C . ILE A 1 187 ? 1.356 4.592 -12.341 1.00 93.62 187 ILE A C 1
ATOM 1440 O O . ILE A 1 187 ? 1.329 5.703 -12.865 1.00 93.62 187 ILE A O 1
ATOM 1444 N N . ARG A 1 188 ? 0.236 3.929 -12.039 1.00 91.69 188 ARG A N 1
ATOM 1445 C CA . ARG A 1 188 ? -1.105 4.454 -12.326 1.00 91.69 188 ARG A CA 1
ATOM 1446 C C . ARG A 1 188 ? -1.448 5.683 -11.493 1.00 91.69 188 ARG A C 1
ATOM 1448 O O . ARG A 1 188 ? -2.105 6.588 -11.999 1.00 91.69 188 ARG A O 1
ATOM 1455 N N . LEU A 1 189 ? -1.020 5.729 -10.233 1.00 88.56 189 LEU A N 1
ATOM 1456 C CA . LEU A 1 189 ? -1.232 6.899 -9.382 1.00 88.56 189 LEU A CA 1
ATOM 1457 C C . LEU A 1 189 ? -0.566 8.150 -9.968 1.00 88.56 189 LEU A C 1
ATOM 1459 O O . LEU A 1 189 ? -1.130 9.235 -9.853 1.00 88.56 189 LEU A O 1
ATOM 1463 N N . CYS A 1 190 ? 0.538 8.001 -10.713 1.00 86.81 190 CYS A N 1
ATOM 1464 C CA . CYS A 1 190 ? 1.171 9.135 -11.379 1.00 86.81 190 CYS A CA 1
ATOM 1465 C C . CYS A 1 190 ? 0.286 9.826 -12.430 1.00 86.81 190 CYS A C 1
ATOM 1467 O O . CYS A 1 190 ? 0.361 11.049 -12.571 1.00 86.81 190 CYS A O 1
ATOM 1469 N N . GLY A 1 191 ? -0.547 9.069 -13.152 1.00 76.38 191 GLY A N 1
ATOM 1470 C CA . GLY A 1 191 ? -1.415 9.603 -14.208 1.00 76.38 191 GLY A CA 1
ATOM 1471 C C . GLY A 1 191 ? -2.812 10.021 -13.755 1.00 76.38 191 GLY A C 1
ATOM 1472 O O . GLY A 1 191 ? -3.512 10.756 -14.454 1.00 76.38 191 GLY A O 1
ATOM 1473 N N . GLN A 1 192 ? -3.227 9.635 -12.548 1.00 72.38 192 GLN A N 1
ATOM 1474 C CA . GLN A 1 192 ? -4.529 9.998 -11.990 1.00 72.38 192 GLN A CA 1
ATOM 1475 C C . GLN A 1 192 ? -4.473 11.336 -11.257 1.00 72.38 192 GLN A C 1
ATOM 1477 O O . GLN A 1 192 ? -4.519 11.401 -10.029 1.00 72.38 192 GLN A O 1
ATOM 1482 N N . ARG A 1 193 ? -4.369 12.419 -12.028 1.00 60.12 193 ARG A N 1
ATOM 1483 C CA . ARG A 1 193 ? -4.175 13.760 -11.477 1.00 60.12 193 ARG A CA 1
ATOM 1484 C C . ARG A 1 193 ? -5.436 14.598 -11.359 1.00 60.12 193 ARG A C 1
ATOM 1486 O O . ARG A 1 193 ? -6.208 14.766 -12.301 1.00 60.12 193 ARG A O 1
ATOM 1493 N N . ASN A 1 194 ? -5.479 15.260 -10.207 1.00 53.72 194 ASN A N 1
ATOM 1494 C CA . ASN A 1 194 ? -6.189 16.493 -9.904 1.00 53.72 194 ASN A CA 1
ATOM 1495 C C . ASN A 1 194 ? -5.091 17.521 -9.560 1.00 53.72 194 ASN A C 1
ATOM 1497 O O . ASN A 1 194 ? -4.026 17.129 -9.082 1.00 53.72 194 ASN A O 1
ATOM 1501 N N . SER A 1 195 ? -5.325 18.823 -9.733 1.00 47.44 195 SER A N 1
ATOM 1502 C CA . SER A 1 195 ? -4.340 19.899 -9.474 1.00 47.44 195 SER A CA 1
ATOM 1503 C C . SER A 1 195 ? -3.811 20.002 -8.029 1.00 47.44 195 SER A C 1
ATOM 1505 O O . SER A 1 195 ? -2.980 20.856 -7.748 1.00 47.44 195 SER A O 1
ATOM 1507 N N . GLU A 1 196 ? -4.286 19.147 -7.126 1.00 53.62 196 GLU A N 1
ATOM 1508 C CA . GLU A 1 196 ? -3.979 19.118 -5.691 1.00 53.62 196 GLU A CA 1
ATOM 1509 C C . GLU A 1 196 ? -3.206 17.852 -5.275 1.00 53.62 196 GLU A C 1
ATOM 1511 O O . GLU A 1 196 ? -3.009 17.616 -4.090 1.00 53.62 196 GLU A O 1
ATOM 1516 N N . TYR A 1 197 ? -2.786 17.006 -6.225 1.00 64.50 197 TYR A N 1
ATOM 1517 C CA . TYR A 1 197 ? -2.122 15.740 -5.905 1.00 64.50 197 TYR A CA 1
ATOM 1518 C C . TYR A 1 197 ? -0.677 15.963 -5.423 1.00 64.50 197 TYR A C 1
ATOM 1520 O O . TYR A 1 197 ? 0.255 16.054 -6.223 1.00 64.50 197 TYR A O 1
ATOM 1528 N N . SER A 1 198 ? -0.506 16.064 -4.104 1.00 65.19 198 SER A N 1
ATOM 1529 C CA . SER A 1 198 ? 0.741 16.411 -3.407 1.00 65.19 198 SER A CA 1
ATOM 1530 C C . SER A 1 198 ? 1.820 15.325 -3.407 1.00 65.19 198 SER A C 1
ATOM 1532 O O . SER A 1 198 ? 2.954 15.625 -3.057 1.00 65.19 198 SER A O 1
ATOM 1534 N N . HIS A 1 199 ? 1.506 14.088 -3.806 1.00 76.75 199 HIS A N 1
ATOM 1535 C CA . HIS A 1 199 ? 2.399 12.932 -3.613 1.00 76.75 199 HIS A CA 1
ATOM 1536 C C . HIS A 1 199 ? 3.061 12.411 -4.897 1.00 76.75 199 HIS A C 1
ATOM 1538 O O . HIS A 1 199 ? 3.635 11.326 -4.896 1.00 76.75 199 HIS A O 1
ATOM 1544 N N . ILE A 1 200 ? 3.005 13.156 -6.007 1.00 82.94 200 ILE A N 1
ATOM 1545 C CA . ILE A 1 200 ? 3.523 12.665 -7.295 1.00 82.94 200 ILE A CA 1
ATOM 1546 C C . ILE A 1 200 ? 5.017 12.310 -7.258 1.00 82.94 200 ILE A C 1
ATOM 1548 O O . ILE A 1 200 ? 5.429 11.287 -7.816 1.00 82.94 200 ILE A O 1
ATOM 1552 N N . ASP A 1 201 ? 5.828 13.139 -6.605 1.00 84.69 201 ASP A N 1
ATOM 1553 C CA . ASP A 1 201 ? 7.274 12.934 -6.542 1.00 84.69 201 ASP A CA 1
ATOM 1554 C C . ASP A 1 201 ? 7.582 11.631 -5.793 1.00 84.69 201 ASP A C 1
ATOM 1556 O O . ASP A 1 201 ? 8.397 10.824 -6.245 1.00 84.69 201 ASP A O 1
ATOM 1560 N N . ARG A 1 202 ? 6.839 11.362 -4.712 1.00 85.31 202 ARG A N 1
ATOM 1561 C CA . ARG A 1 202 ? 6.919 10.106 -3.965 1.00 85.31 202 ARG A CA 1
ATOM 1562 C C . ARG A 1 202 ? 6.437 8.918 -4.786 1.00 85.31 202 ARG A C 1
ATOM 1564 O O . ARG A 1 202 ? 7.201 7.974 -4.947 1.00 85.31 202 ARG A O 1
ATOM 1571 N N . ASP A 1 203 ? 5.234 8.971 -5.352 1.00 87.62 203 ASP A N 1
ATOM 1572 C CA . ASP A 1 203 ? 4.656 7.848 -6.105 1.00 87.62 203 ASP A CA 1
ATOM 1573 C C . ASP A 1 203 ? 5.538 7.430 -7.286 1.00 87.62 203 ASP A C 1
ATOM 1575 O O . ASP A 1 203 ? 5.758 6.239 -7.531 1.00 87.62 203 ASP A O 1
ATOM 1579 N N . SER A 1 204 ? 6.092 8.409 -8.003 1.00 91.06 204 SER A N 1
ATOM 1580 C CA . SER A 1 204 ? 6.977 8.149 -9.137 1.00 91.06 204 SER A CA 1
ATOM 1581 C C . SER A 1 204 ? 8.333 7.587 -8.698 1.00 91.06 204 SER A C 1
ATOM 1583 O O . SER A 1 204 ? 8.863 6.670 -9.333 1.00 91.06 204 SER A O 1
ATOM 1585 N N . ALA A 1 205 ? 8.885 8.065 -7.582 1.00 91.69 205 ALA A N 1
ATOM 1586 C CA . ALA A 1 205 ? 10.122 7.540 -7.024 1.00 91.69 205 ALA A CA 1
ATOM 1587 C C . ALA A 1 205 ? 9.932 6.149 -6.380 1.00 91.69 205 ALA A C 1
ATOM 1589 O O . ALA A 1 205 ? 10.845 5.322 -6.420 1.00 91.69 205 ALA A O 1
ATOM 1590 N N . ASP A 1 206 ? 8.762 5.860 -5.814 1.00 92.06 206 ASP A N 1
ATOM 1591 C CA . ASP A 1 206 ? 8.379 4.543 -5.298 1.00 92.06 206 ASP A CA 1
ATOM 1592 C C . ASP A 1 206 ? 8.190 3.541 -6.440 1.00 92.06 206 ASP A C 1
ATOM 1594 O O . ASP A 1 206 ? 8.709 2.425 -6.369 1.00 92.06 206 ASP A O 1
ATOM 1598 N N . ALA A 1 207 ? 7.559 3.954 -7.545 1.00 95.19 207 ALA A N 1
ATOM 1599 C CA . ALA A 1 207 ? 7.467 3.143 -8.757 1.00 95.19 207 ALA A CA 1
ATOM 1600 C C . ALA A 1 207 ? 8.857 2.730 -9.273 1.00 95.19 207 ALA A C 1
ATOM 1602 O O . ALA A 1 207 ? 9.075 1.565 -9.613 1.00 95.19 207 ALA A O 1
ATOM 1603 N N . VAL A 1 208 ? 9.815 3.662 -9.301 1.00 96.12 208 VAL A N 1
ATOM 1604 C CA . VAL A 1 208 ? 11.201 3.375 -9.705 1.00 96.12 208 VAL A CA 1
ATOM 1605 C C . VAL A 1 208 ? 11.868 2.392 -8.744 1.00 96.12 208 VAL A C 1
ATOM 1607 O O . VAL A 1 208 ? 12.444 1.401 -9.195 1.00 96.12 208 VAL A O 1
ATOM 1610 N N . ALA A 1 209 ? 11.765 2.617 -7.434 1.00 95.81 209 ALA A N 1
ATOM 1611 C CA . ALA A 1 209 ? 12.409 1.759 -6.442 1.00 95.81 209 ALA A CA 1
ATOM 1612 C C . ALA A 1 209 ? 11.828 0.331 -6.433 1.00 95.81 209 ALA A C 1
ATOM 1614 O O . ALA A 1 209 ? 12.566 -0.654 -6.319 1.00 95.81 209 ALA A O 1
ATOM 1615 N N . LEU A 1 210 ? 10.513 0.193 -6.631 1.00 97.12 210 LEU A N 1
ATOM 1616 C CA . LEU A 1 210 ? 9.858 -1.101 -6.827 1.00 97.12 210 LEU A CA 1
ATOM 1617 C C . LEU A 1 210 ? 10.344 -1.793 -8.093 1.00 97.12 210 LEU A C 1
ATOM 1619 O O . LEU A 1 210 ? 10.678 -2.975 -8.051 1.00 97.12 210 LEU A O 1
ATOM 1623 N N . ALA A 1 211 ? 10.401 -1.071 -9.211 1.00 96.94 211 ALA A N 1
ATOM 1624 C CA . ALA A 1 211 ? 10.893 -1.607 -10.468 1.00 96.94 211 ALA A CA 1
ATOM 1625 C C . ALA A 1 211 ? 12.327 -2.135 -10.326 1.00 96.94 211 ALA A C 1
ATOM 1627 O O . ALA A 1 211 ? 12.584 -3.272 -10.720 1.00 96.94 211 ALA A O 1
ATOM 1628 N N . GLU A 1 212 ? 13.226 -1.361 -9.706 1.00 96.19 212 GLU A N 1
ATOM 1629 C CA . GLU A 1 212 ? 14.610 -1.760 -9.414 1.00 96.19 212 GLU A CA 1
ATOM 1630 C C . GLU A 1 212 ? 14.683 -2.974 -8.476 1.00 96.19 212 GLU A C 1
ATOM 1632 O O . GLU A 1 212 ? 15.525 -3.852 -8.663 1.00 96.19 212 GLU A O 1
ATOM 1637 N N . THR A 1 213 ? 13.790 -3.059 -7.491 1.00 96.00 213 THR A N 1
ATOM 1638 C CA . THR A 1 213 ? 13.709 -4.201 -6.571 1.00 96.00 213 THR A CA 1
ATOM 1639 C C . THR A 1 213 ? 13.249 -5.467 -7.292 1.00 96.00 213 THR A C 1
ATOM 1641 O O . THR A 1 213 ? 13.896 -6.505 -7.183 1.00 96.00 213 THR A O 1
ATOM 1644 N N . ILE A 1 214 ? 12.186 -5.381 -8.096 1.00 96.25 214 ILE A N 1
ATOM 1645 C CA . ILE A 1 214 ? 11.634 -6.527 -8.829 1.00 96.25 214 ILE A CA 1
ATOM 1646 C C . ILE A 1 214 ? 12.658 -7.064 -9.835 1.00 96.25 214 ILE A C 1
ATOM 1648 O O . ILE A 1 214 ? 12.877 -8.272 -9.885 1.00 96.25 214 ILE A O 1
ATOM 1652 N N . VAL A 1 215 ? 13.342 -6.193 -10.592 1.00 95.94 215 VAL A N 1
ATOM 1653 C CA . VAL A 1 215 ? 14.338 -6.647 -11.585 1.00 95.94 215 VAL A CA 1
ATOM 1654 C C . VAL A 1 215 ? 15.567 -7.316 -10.975 1.00 95.94 215 VAL A C 1
ATOM 1656 O O . VAL A 1 215 ? 16.199 -8.125 -11.655 1.00 95.94 215 VAL A O 1
ATOM 1659 N N . LYS A 1 216 ? 15.898 -7.031 -9.706 1.00 94.38 216 LYS A N 1
ATOM 1660 C CA . LYS A 1 216 ? 16.948 -7.762 -8.974 1.00 94.38 216 LYS A CA 1
ATOM 1661 C C . LYS A 1 216 ? 16.558 -9.227 -8.734 1.00 94.38 216 LYS A C 1
ATOM 1663 O O . LYS A 1 216 ? 17.443 -10.078 -8.685 1.00 94.38 216 LYS A O 1
ATOM 1668 N N . GLU A 1 217 ? 15.265 -9.524 -8.612 1.00 92.69 217 GLU A N 1
ATOM 1669 C CA . GLU A 1 217 ? 14.741 -10.883 -8.407 1.00 92.69 217 GLU A CA 1
ATOM 1670 C C . GLU A 1 217 ? 14.425 -11.608 -9.726 1.00 92.69 217 GLU A C 1
ATOM 1672 O O . GLU A 1 217 ? 14.467 -12.837 -9.793 1.00 92.69 217 GLU A O 1
ATOM 1677 N N . GLY A 1 218 ? 14.139 -10.864 -10.796 1.00 92.81 218 GLY A N 1
ATOM 1678 C CA . GLY A 1 218 ? 13.884 -11.411 -12.125 1.00 92.81 218 GLY A CA 1
ATOM 1679 C C . GLY A 1 218 ? 13.161 -10.425 -13.045 1.00 92.81 218 GLY A C 1
ATOM 1680 O O . GLY A 1 218 ? 12.799 -9.330 -12.631 1.00 92.81 218 GLY A O 1
ATOM 1681 N N . PRO A 1 219 ? 12.925 -10.774 -14.321 1.00 93.56 219 PRO A N 1
ATOM 1682 C CA . PRO A 1 219 ? 12.216 -9.879 -15.231 1.00 93.56 219 PRO A CA 1
ATOM 1683 C C . PRO A 1 219 ? 10.807 -9.562 -14.713 1.00 93.56 219 PRO A C 1
ATOM 1685 O O . PRO A 1 219 ? 10.110 -10.447 -14.218 1.00 93.56 219 PRO A O 1
ATOM 1688 N N . VAL A 1 220 ? 10.353 -8.320 -14.903 1.00 95.00 220 VAL A N 1
ATOM 1689 C CA . VAL A 1 220 ? 8.960 -7.951 -14.617 1.00 95.00 220 VAL A CA 1
ATOM 1690 C C . VAL A 1 220 ? 8.038 -8.785 -15.513 1.00 95.00 220 VAL A C 1
ATOM 1692 O O . VAL A 1 220 ? 8.200 -8.814 -16.736 1.00 95.00 220 VAL A O 1
ATOM 1695 N N . VAL A 1 221 ? 7.060 -9.462 -14.911 1.00 93.62 221 VAL A N 1
ATOM 1696 C CA . VAL A 1 221 ? 6.043 -10.248 -15.622 1.00 93.62 221 VAL A CA 1
ATOM 1697 C C . VAL A 1 221 ? 4.678 -9.634 -15.351 1.00 93.62 221 VAL A C 1
ATOM 1699 O O . VAL A 1 221 ? 4.234 -9.594 -14.211 1.00 93.62 221 VAL A O 1
ATOM 1702 N N . LEU A 1 222 ? 4.003 -9.174 -16.406 1.00 94.50 222 LEU A N 1
ATOM 1703 C CA . LEU A 1 222 ? 2.675 -8.565 -16.318 1.00 94.50 222 LEU A CA 1
ATOM 1704 C C . LEU A 1 222 ? 1.625 -9.438 -17.001 1.00 94.50 222 LEU A C 1
ATOM 1706 O O . LEU A 1 222 ? 1.815 -9.887 -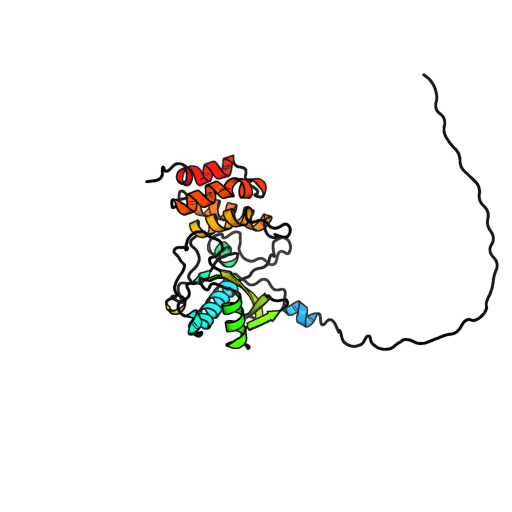18.138 1.00 94.50 222 LEU A O 1
ATOM 1710 N N . SER A 1 223 ? 0.479 -9.594 -16.346 1.00 94.50 223 SER A N 1
ATOM 1711 C CA . SER A 1 223 ? -0.757 -10.060 -16.976 1.00 94.50 223 SER A CA 1
ATOM 1712 C C . SER A 1 223 ? -1.219 -9.094 -18.083 1.00 94.50 223 SER A C 1
ATOM 1714 O O . SER A 1 223 ? -0.775 -7.939 -18.125 1.00 94.50 223 SER A O 1
ATOM 1716 N N . PRO A 1 224 ? -2.129 -9.517 -18.981 1.00 94.75 224 PRO A N 1
ATOM 1717 C CA . PRO A 1 224 ? -2.642 -8.646 -20.039 1.00 94.75 224 PRO A CA 1
ATOM 1718 C C . PRO A 1 224 ? -3.254 -7.338 -19.515 1.00 94.75 224 PRO A C 1
ATOM 1720 O O . PRO A 1 224 ? -2.973 -6.271 -20.054 1.00 94.75 224 PRO A O 1
ATOM 1723 N N . ILE A 1 225 ? -4.026 -7.395 -18.422 1.00 94.81 225 ILE A N 1
ATOM 1724 C CA . ILE A 1 225 ? -4.678 -6.204 -17.859 1.00 94.81 225 ILE A CA 1
ATOM 1725 C C . ILE A 1 225 ? -3.681 -5.244 -17.201 1.00 94.81 225 ILE A C 1
ATOM 1727 O O . ILE A 1 225 ? -3.753 -4.040 -17.428 1.00 94.81 225 ILE A O 1
ATOM 1731 N N . GLN A 1 226 ? -2.700 -5.761 -16.458 1.00 95.81 226 GLN A N 1
ATOM 1732 C CA . GLN A 1 226 ? -1.630 -4.945 -15.875 1.00 95.81 226 GLN A CA 1
ATOM 1733 C C . GLN A 1 226 ? -0.818 -4.243 -16.965 1.00 95.81 226 GLN A C 1
ATOM 1735 O O . GLN A 1 226 ? -0.518 -3.060 -16.870 1.00 95.81 226 GLN A O 1
ATOM 1740 N N . ARG A 1 227 ? -0.499 -4.961 -18.043 1.00 95.12 227 ARG A N 1
ATOM 1741 C CA . ARG A 1 227 ? 0.226 -4.407 -19.186 1.00 95.12 227 ARG A CA 1
ATOM 1742 C C . ARG A 1 227 ? -0.539 -3.284 -19.870 1.00 95.12 227 ARG A C 1
ATOM 1744 O O . ARG A 1 227 ? 0.084 -2.323 -20.312 1.00 95.12 227 ARG A O 1
ATOM 1751 N N . GLN A 1 228 ? -1.860 -3.408 -19.966 1.00 94.25 228 GLN A N 1
ATOM 1752 C CA . GLN A 1 228 ? -2.695 -2.348 -20.512 1.00 94.25 228 GLN A CA 1
ATOM 1753 C C . GLN A 1 228 ? -2.631 -1.089 -19.642 1.00 94.25 228 GLN A C 1
ATOM 1755 O O . GLN A 1 228 ? -2.354 -0.022 -20.179 1.00 94.25 228 GLN A O 1
ATOM 1760 N N . VAL A 1 229 ? -2.760 -1.230 -18.316 1.00 94.12 229 VAL A N 1
ATOM 1761 C CA . VAL A 1 229 ? -2.593 -0.108 -17.372 1.00 94.12 229 VAL A CA 1
ATOM 1762 C C . VAL A 1 229 ? -1.236 0.563 -17.562 1.00 94.12 229 VAL A C 1
ATOM 1764 O O . VAL A 1 229 ? -1.162 1.769 -17.745 1.00 94.12 229 VAL A O 1
ATOM 1767 N N . ILE A 1 230 ? -0.154 -0.216 -17.597 1.00 94.19 230 ILE A N 1
ATOM 1768 C CA . ILE A 1 230 ? 1.188 0.337 -17.798 1.00 94.19 230 ILE A CA 1
ATOM 1769 C C . ILE A 1 230 ? 1.296 1.095 -19.124 1.00 94.19 230 ILE A C 1
ATOM 1771 O O . ILE A 1 230 ? 1.877 2.169 -19.154 1.00 94.19 230 ILE A O 1
ATOM 1775 N N . ARG A 1 231 ? 0.739 0.581 -20.226 1.00 92.75 231 ARG A N 1
ATOM 1776 C CA . ARG A 1 231 ? 0.786 1.275 -21.527 1.00 92.75 231 ARG A CA 1
ATOM 1777 C C . ARG A 1 231 ? 0.064 2.622 -21.507 1.00 92.75 231 ARG A C 1
ATOM 1779 O O . ARG A 1 231 ? 0.513 3.531 -22.196 1.00 92.75 231 ARG A O 1
ATOM 1786 N N . GLU A 1 232 ? -1.037 2.719 -20.769 1.00 92.06 232 GLU A N 1
ATOM 1787 C CA . GLU A 1 232 ? -1.835 3.944 -20.645 1.00 92.06 232 GLU A CA 1
ATOM 1788 C C . GLU A 1 232 ? -1.135 4.991 -19.770 1.00 92.06 232 GLU A C 1
ATOM 1790 O O . GLU A 1 232 ? -1.157 6.171 -20.102 1.00 92.06 232 GLU A O 1
ATOM 1795 N N . GLU A 1 233 ? -0.460 4.554 -18.706 1.00 92.75 233 GLU A N 1
ATOM 1796 C CA . GLU A 1 233 ? 0.051 5.438 -17.647 1.00 92.75 233 GLU A CA 1
ATOM 1797 C C . GLU A 1 233 ? 1.572 5.693 -17.740 1.00 92.75 233 GLU A C 1
ATOM 1799 O O . GLU A 1 233 ? 2.115 6.543 -17.035 1.00 92.75 233 GLU A O 1
ATOM 1804 N N . LEU A 1 234 ? 2.295 4.981 -18.617 1.00 93.06 234 LEU A N 1
ATOM 1805 C CA . LEU A 1 234 ? 3.761 5.062 -18.705 1.00 93.06 234 LEU A CA 1
ATOM 1806 C C . LEU A 1 234 ? 4.269 6.485 -18.976 1.00 93.06 234 LEU A C 1
ATOM 1808 O O . LEU A 1 234 ? 5.297 6.883 -18.436 1.00 93.06 234 LEU A O 1
ATOM 1812 N N . ALA A 1 235 ? 3.569 7.245 -19.819 1.00 92.75 235 ALA A N 1
ATOM 1813 C CA . ALA A 1 235 ? 3.976 8.610 -20.145 1.00 92.75 235 ALA A CA 1
ATOM 1814 C C . ALA A 1 235 ? 3.974 9.521 -18.905 1.00 92.75 235 ALA A C 1
ATOM 1816 O O . ALA A 1 235 ? 4.834 10.390 -18.783 1.00 92.75 235 ALA A O 1
ATOM 1817 N N . GLU A 1 236 ? 3.056 9.285 -17.969 1.00 91.44 236 GLU A N 1
ATOM 1818 C CA . GLU A 1 236 ? 2.902 10.096 -16.764 1.00 91.44 236 GLU A CA 1
ATOM 1819 C C . GLU A 1 236 ? 4.022 9.807 -15.764 1.00 91.44 236 GLU A C 1
ATOM 1821 O O . GLU A 1 236 ? 4.697 10.730 -15.310 1.00 91.44 236 GLU A O 1
ATOM 1826 N N . VAL A 1 237 ? 4.319 8.533 -15.485 1.00 92.31 237 VAL A N 1
ATOM 1827 C CA . VAL A 1 237 ? 5.447 8.197 -14.597 1.00 92.31 237 VAL A CA 1
ATOM 1828 C C . VAL A 1 237 ? 6.803 8.611 -15.190 1.00 92.31 237 VAL A C 1
ATOM 1830 O O . VAL A 1 237 ? 7.724 8.918 -14.441 1.00 92.31 237 VAL A O 1
ATOM 1833 N N . VAL A 1 238 ? 6.939 8.673 -16.520 1.00 94.44 238 VAL A N 1
ATOM 1834 C CA . VAL A 1 238 ? 8.134 9.226 -17.187 1.00 94.44 238 VAL A CA 1
ATOM 1835 C C . VAL A 1 238 ? 8.212 10.743 -17.029 1.00 94.44 238 VAL A C 1
ATOM 1837 O O . VAL A 1 238 ? 9.296 11.279 -16.826 1.00 94.44 238 VAL A O 1
ATOM 1840 N N . HIS A 1 239 ? 7.085 11.442 -17.157 1.00 91.62 239 HIS A N 1
ATOM 1841 C CA . HIS A 1 239 ? 7.055 12.899 -17.072 1.00 91.62 239 HIS A CA 1
ATOM 1842 C C . HIS A 1 239 ? 7.417 13.395 -15.669 1.00 91.62 239 HIS A C 1
ATOM 1844 O O . HIS A 1 239 ? 8.139 14.380 -15.535 1.00 91.62 239 HIS A O 1
ATOM 1850 N N . TRP A 1 240 ? 6.900 12.726 -14.638 1.00 89.06 240 TRP A N 1
ATOM 1851 C CA . TRP A 1 240 ? 7.060 13.146 -13.243 1.00 89.06 240 TRP A CA 1
ATOM 1852 C C . TRP A 1 240 ? 8.198 12.439 -12.516 1.00 89.06 240 TRP A C 1
ATOM 1854 O O . TRP A 1 240 ? 8.711 12.955 -11.530 1.00 89.06 240 TRP A O 1
ATOM 1864 N N . GLY A 1 241 ? 8.583 11.257 -12.988 1.00 90.56 241 GLY A N 1
ATOM 1865 C CA . GLY A 1 241 ? 9.560 10.425 -12.313 1.00 90.56 241 GLY A CA 1
ATOM 1866 C C . GLY A 1 241 ? 11.012 10.785 -12.611 1.00 90.56 241 GLY A C 1
ATOM 1867 O O . GLY A 1 241 ? 11.333 11.454 -13.593 1.00 90.56 241 GLY A O 1
ATOM 1868 N N . PRO A 1 242 ? 11.941 10.258 -11.799 1.00 92.12 242 PRO A N 1
ATOM 1869 C CA . PRO A 1 242 ? 13.369 10.542 -11.928 1.00 92.12 242 PRO A CA 1
ATOM 1870 C C . PRO A 1 242 ? 14.059 9.763 -13.065 1.00 92.12 242 PRO A C 1
ATOM 1872 O O . PRO A 1 242 ? 15.274 9.876 -13.239 1.00 92.12 242 PRO A O 1
ATOM 1875 N N . LYS A 1 243 ? 13.328 8.920 -13.807 1.00 96.88 243 LYS A N 1
ATOM 1876 C CA . LYS A 1 243 ? 13.864 8.050 -14.865 1.00 96.88 243 LYS A CA 1
ATOM 1877 C C . LYS A 1 243 ? 13.167 8.333 -16.188 1.00 96.88 243 LYS A C 1
ATOM 1879 O O . LYS A 1 243 ? 11.956 8.523 -16.233 1.00 96.88 243 LYS A O 1
ATOM 1884 N N . ASP A 1 244 ? 13.941 8.296 -17.267 1.00 96.50 244 ASP A N 1
ATOM 1885 C CA . ASP A 1 244 ? 13.442 8.557 -18.610 1.00 96.50 244 ASP A CA 1
ATOM 1886 C C . ASP A 1 244 ? 12.692 7.358 -19.220 1.00 96.50 244 ASP A C 1
ATOM 1888 O O . ASP A 1 244 ? 12.674 6.236 -18.700 1.00 96.50 244 ASP A O 1
ATOM 1892 N N . GLU A 1 245 ? 12.067 7.600 -20.372 1.00 95.38 245 GLU A N 1
ATOM 1893 C CA . GLU A 1 245 ? 11.336 6.571 -21.113 1.00 95.38 245 GLU A CA 1
ATOM 1894 C C . GLU A 1 245 ? 12.236 5.394 -21.517 1.00 95.38 245 GLU A C 1
ATOM 1896 O O . GLU A 1 245 ? 11.798 4.241 -21.507 1.00 95.38 245 GLU A O 1
ATOM 1901 N N . THR A 1 246 ? 13.501 5.668 -21.851 1.00 96.88 246 THR A N 1
ATOM 1902 C CA . THR A 1 246 ? 14.480 4.645 -22.241 1.00 96.88 246 THR A CA 1
ATOM 1903 C C . THR A 1 246 ? 14.687 3.640 -21.116 1.00 96.88 246 THR A C 1
ATOM 1905 O O . THR A 1 246 ? 14.633 2.428 -21.347 1.00 96.88 246 THR A O 1
ATOM 1908 N N . TRP A 1 247 ? 14.881 4.133 -19.893 1.00 97.62 247 TRP A N 1
ATOM 1909 C CA . TRP A 1 247 ? 15.053 3.308 -18.709 1.00 97.62 247 TRP A CA 1
ATOM 1910 C C . TRP A 1 247 ? 13.818 2.444 -18.449 1.00 97.62 247 TRP A C 1
ATOM 1912 O O . TRP A 1 247 ? 13.936 1.220 -18.342 1.00 97.62 247 TRP A O 1
ATOM 1922 N N . TRP A 1 248 ? 12.625 3.048 -18.444 1.00 96.75 248 TRP A N 1
ATOM 1923 C CA . TRP A 1 248 ? 11.378 2.320 -18.206 1.00 96.75 248 TRP A CA 1
ATOM 1924 C C . TRP A 1 248 ? 11.112 1.243 -19.257 1.00 96.75 248 TRP A C 1
ATOM 1926 O O . TRP A 1 248 ? 10.748 0.116 -18.918 1.00 96.75 248 TRP A O 1
ATOM 1936 N N . ARG A 1 249 ? 11.335 1.548 -20.541 1.00 94.38 249 ARG A N 1
ATOM 1937 C CA . ARG A 1 249 ? 11.198 0.563 -21.624 1.00 94.38 249 ARG A CA 1
ATOM 1938 C C . ARG A 1 249 ? 12.213 -0.567 -21.510 1.00 94.38 249 ARG A C 1
ATOM 1940 O O . ARG A 1 249 ? 11.877 -1.691 -21.874 1.00 94.38 249 ARG A O 1
ATOM 1947 N N . GLY A 1 250 ? 13.413 -0.294 -21.000 1.00 95.12 250 GLY A N 1
ATOM 1948 C CA . GLY A 1 250 ? 14.420 -1.311 -20.700 1.00 95.12 250 GLY A CA 1
ATOM 1949 C C . GLY A 1 250 ? 13.975 -2.252 -19.579 1.00 95.12 250 GLY A C 1
ATOM 1950 O O . GLY A 1 250 ? 13.937 -3.466 -19.773 1.00 95.12 250 GLY A O 1
ATOM 1951 N N . VAL A 1 251 ? 13.563 -1.694 -18.438 1.00 94.69 251 VAL A N 1
ATOM 1952 C CA . VAL A 1 251 ? 13.061 -2.442 -17.270 1.00 94.69 251 VAL A CA 1
ATOM 1953 C C . VAL A 1 251 ? 11.842 -3.295 -17.625 1.00 94.69 251 VAL A C 1
ATOM 1955 O O . VAL A 1 251 ? 11.751 -4.465 -17.254 1.00 94.69 251 VAL A O 1
ATOM 1958 N N . LEU A 1 252 ? 10.908 -2.723 -18.383 1.00 94.44 252 LEU A N 1
ATOM 1959 C CA . LEU A 1 252 ? 9.649 -3.361 -18.755 1.00 94.44 252 LEU A CA 1
ATOM 1960 C C . LEU A 1 252 ? 9.738 -4.120 -20.089 1.00 94.44 252 LEU A C 1
ATOM 1962 O O . LEU A 1 252 ? 8.715 -4.565 -20.605 1.00 94.44 252 LEU A O 1
ATOM 1966 N N . ALA A 1 253 ? 10.929 -4.304 -20.670 1.00 90.31 253 ALA A N 1
ATOM 1967 C CA . ALA A 1 253 ? 11.081 -4.857 -22.018 1.00 90.31 253 ALA A CA 1
ATOM 1968 C C . ALA A 1 253 ? 10.415 -6.236 -22.167 1.00 90.31 253 ALA A C 1
ATOM 1970 O O . ALA A 1 253 ? 9.621 -6.449 -23.088 1.00 90.31 253 ALA A O 1
ATOM 1971 N N . ALA A 1 254 ? 10.676 -7.160 -21.235 1.00 85.31 254 ALA A N 1
ATOM 1972 C CA . ALA A 1 254 ? 10.049 -8.485 -21.217 1.00 85.31 254 ALA A CA 1
ATOM 1973 C C . ALA A 1 254 ? 8.523 -8.388 -21.019 1.00 85.31 254 ALA A C 1
ATOM 1975 O O . ALA A 1 254 ? 7.745 -9.025 -21.739 1.00 85.31 254 ALA A O 1
ATOM 1976 N N . ALA A 1 255 ? 8.112 -7.517 -20.096 1.00 84.81 255 ALA A N 1
ATOM 1977 C CA . ALA A 1 255 ? 6.728 -7.225 -19.745 1.00 84.81 255 ALA A CA 1
ATOM 1978 C C . ALA A 1 255 ? 5.927 -6.492 -20.827 1.00 84.81 255 ALA A C 1
ATOM 1980 O O . ALA A 1 255 ? 4.710 -6.449 -20.720 1.00 84.81 255 ALA A O 1
ATOM 1981 N N . LEU A 1 256 ? 6.558 -5.889 -21.835 1.00 85.06 256 LEU A N 1
ATOM 1982 C CA . LEU A 1 256 ? 5.868 -5.179 -22.918 1.00 85.06 256 LEU A CA 1
ATOM 1983 C C . LEU A 1 256 ? 5.972 -5.920 -24.255 1.00 85.06 256 LEU A C 1
ATOM 1985 O O . LEU A 1 256 ? 5.082 -5.778 -25.094 1.00 85.06 256 LEU A O 1
ATOM 1989 N N . SER A 1 257 ? 7.001 -6.757 -24.427 1.00 77.81 257 SER A N 1
ATOM 1990 C CA . SER A 1 257 ? 7.264 -7.503 -25.667 1.00 77.81 257 SER A CA 1
ATOM 1991 C C . SER A 1 257 ? 6.459 -8.792 -25.809 1.00 77.81 257 SER A C 1
ATOM 1993 O O . SER A 1 257 ? 6.301 -9.288 -26.927 1.00 77.81 257 SER A O 1
ATOM 1995 N N . SER A 1 258 ? 5.957 -9.381 -24.715 1.00 66.31 258 SER A N 1
ATOM 1996 C CA . SER A 1 258 ? 5.151 -10.598 -24.852 1.00 66.31 258 SER A CA 1
ATOM 1997 C C . SER A 1 258 ? 3.818 -10.265 -25.531 1.00 66.31 258 SER A C 1
ATOM 1999 O O . SER A 1 258 ? 2.997 -9.533 -24.982 1.00 66.31 258 SER A O 1
ATOM 2001 N N . LYS A 1 259 ? 3.628 -10.781 -26.750 1.00 55.16 259 LYS A N 1
ATOM 2002 C CA . LYS A 1 259 ? 2.350 -10.718 -27.464 1.00 55.16 259 LYS A CA 1
ATOM 2003 C C . LYS A 1 259 ? 1.267 -11.361 -26.602 1.00 55.16 259 LYS A C 1
ATOM 2005 O O . LYS A 1 259 ? 1.547 -12.381 -25.971 1.00 55.16 259 LYS A O 1
ATOM 2010 N N . ASP A 1 260 ? 0.082 -10.757 -26.594 1.00 50.59 260 ASP A N 1
ATOM 2011 C CA . ASP A 1 260 ? -1.100 -11.289 -25.919 1.00 50.59 260 ASP A CA 1
ATOM 2012 C C . ASP A 1 260 ? -1.301 -12.739 -26.390 1.00 50.59 260 ASP A C 1
ATOM 2014 O O . ASP A 1 260 ? -1.513 -12.991 -27.579 1.00 50.59 260 ASP A O 1
ATOM 2018 N N . LYS A 1 261 ? -1.088 -13.692 -25.481 1.00 41.09 261 LYS A N 1
ATOM 2019 C CA . LYS A 1 261 ? -1.375 -15.111 -25.692 1.00 41.09 261 LYS A CA 1
ATOM 2020 C C . LYS A 1 261 ? -2.651 -15.457 -24.956 1.00 41.09 261 LYS A C 1
ATOM 2022 O O . LYS A 1 261 ? -2.783 -14.985 -23.804 1.00 41.09 261 LYS A O 1
#